Protein AF-A0A3C0UFJ3-F1 (afdb_monomer)

Sequence (240 aa):
MEKQTAQGQAQDNAMPDGALQGLNEALGQEFNSKVAAKQNEISVRLNQKVDQLRRDLAGQFDAYNKEMDETYQNQIFSLQLKLKTVQLSKEEMEALQKQLEQLQGERSAKLAAKEKELSGQLEAVMAPEKAAAEKELSAYANEVNTALQQQAAVKSAEIAARMQTAPLQSQAGQGRTETEQKAALKSQEITVLQDCIIKDIQDKTAKIAAERSLEAVLGVYKVNVSAVDITDAVIAEIKK

Foldseek 3Di:
DDDDDDDDPCPDDDPPVPVLVVLVVVLVVVLVVQLVVLLVVLVVVLVVVLVVLVVVLVVVLVVVLVVLCVVQVVVLVVLVCCLVPPDDDPVRNVVSVVVNVVSVVVSVVVSVVSVVVSVVVSCVVSVVSVVVSVVVSVVSSVVSVVVSVVVSVVVVVVVVVCVVPPDPPPDDDDDPDPVVVVVVVVVVVVVVVVVVVVVLLVVLVVVVCVVVVNPDDDPDDDDCPDDDDCVVVSVVSVVD

Secondary structure (DSSP, 8-state):
---------------SHHHHHHHHHHHHHHHHHHHHHHHHHHHHHHHHHHHHHHHHHHHHHHHHHHHHHHHHHHHHHHHHHHHHHS---HHHHHHHHHHHHHHHHHHHHHHHHHHHHHHHHHHHHHHHHHHHHHHHHHHHHHHHHHHHHHHHHHHHHHHHHHHHHS-------S---HHHHHHHHHHHHHHHHHHHHHHHHHHHHHHHHHHTT-S---S--S--SSPPP-HHHHHHHH--

Structure (mmCIF, N/CA/C/O backbone):
data_AF-A0A3C0UFJ3-F1
#
_entry.id   AF-A0A3C0UFJ3-F1
#
loop_
_atom_site.group_PDB
_atom_site.id
_atom_site.type_symbol
_atom_site.label_atom_id
_atom_site.label_alt_id
_atom_site.label_comp_id
_atom_site.label_asym_id
_atom_site.label_entity_id
_atom_site.label_seq_id
_atom_site.pdbx_PDB_ins_code
_atom_site.Cartn_x
_atom_site.Cartn_y
_atom_site.Cartn_z
_atom_site.occupancy
_atom_site.B_iso_or_equiv
_atom_site.auth_seq_id
_atom_site.auth_comp_id
_atom_site.auth_asym_id
_atom_site.auth_atom_id
_atom_site.pdbx_PDB_model_num
ATOM 1 N N . MET A 1 1 ? 63.821 34.558 -53.769 1.00 32.72 1 MET A N 1
ATOM 2 C CA . MET A 1 1 ? 63.865 34.683 -52.295 1.00 32.72 1 MET A CA 1
ATOM 3 C C . MET A 1 1 ? 62.730 35.632 -51.932 1.00 32.72 1 MET A C 1
ATOM 5 O O . MET A 1 1 ? 62.681 36.675 -52.553 1.00 32.72 1 MET A O 1
ATOM 9 N N . GLU A 1 2 ? 61.722 35.355 -51.109 1.00 29.73 2 GLU A N 1
ATOM 10 C CA . GLU A 1 2 ? 61.462 34.299 -50.131 1.00 29.73 2 GLU A CA 1
ATOM 11 C C . GLU A 1 2 ? 59.950 34.265 -49.797 1.00 29.73 2 GLU A C 1
ATOM 13 O O . GLU A 1 2 ? 59.312 35.302 -49.672 1.00 29.73 2 GLU A O 1
ATOM 18 N N . LYS A 1 3 ? 59.428 33.035 -49.687 1.00 32.50 3 LYS A N 1
ATOM 19 C CA . LYS A 1 3 ? 58.374 32.495 -48.802 1.00 32.50 3 LYS A CA 1
ATOM 20 C C . LYS A 1 3 ? 57.141 33.336 -48.407 1.00 32.50 3 LYS A C 1
ATOM 22 O O . LYS A 1 3 ? 57.163 34.127 -47.472 1.00 32.50 3 LYS A O 1
ATOM 27 N N . GLN A 1 4 ? 56.005 32.916 -48.972 1.00 40.41 4 GLN A N 1
ATOM 28 C CA . GLN A 1 4 ? 54.735 32.730 -48.257 1.00 40.41 4 GLN A CA 1
ATOM 29 C C . GLN A 1 4 ? 54.795 31.478 -47.360 1.00 40.41 4 GLN A C 1
ATOM 31 O O . GLN A 1 4 ? 55.143 30.408 -47.850 1.00 40.41 4 GLN A O 1
ATOM 36 N N . THR A 1 5 ? 54.365 31.608 -46.104 1.00 32.47 5 THR A N 1
ATOM 37 C CA . THR A 1 5 ? 53.750 30.567 -45.243 1.00 32.47 5 THR A CA 1
ATOM 38 C C . THR A 1 5 ? 53.046 31.339 -44.116 1.00 32.47 5 THR A C 1
ATOM 40 O O . THR A 1 5 ? 53.723 32.061 -43.395 1.00 32.47 5 THR A O 1
ATOM 43 N N . ALA A 1 6 ? 51.717 31.440 -44.012 1.00 39.91 6 ALA A N 1
ATOM 44 C CA . ALA A 1 6 ? 50.730 30.389 -43.747 1.00 39.91 6 ALA A CA 1
ATOM 45 C C . ALA A 1 6 ? 51.073 29.557 -42.496 1.00 39.91 6 ALA A C 1
ATOM 47 O O . ALA A 1 6 ? 51.690 28.502 -42.586 1.00 39.91 6 ALA A O 1
ATOM 48 N N . GLN A 1 7 ? 50.646 30.048 -41.334 1.00 33.09 7 GLN A N 1
ATOM 49 C CA . GLN A 1 7 ? 50.301 29.250 -40.155 1.00 33.09 7 GLN A CA 1
ATOM 50 C C . GLN A 1 7 ? 48.902 29.751 -39.772 1.00 33.09 7 GLN A C 1
ATOM 52 O O . GLN A 1 7 ? 48.742 30.894 -39.368 1.00 33.09 7 GLN A O 1
ATOM 57 N N . GLY A 1 8 ? 47.822 29.048 -40.094 1.00 29.95 8 GLY A N 1
ATOM 58 C CA . GLY A 1 8 ? 47.634 27.633 -39.809 1.00 29.95 8 GLY A CA 1
ATOM 59 C C . GLY A 1 8 ? 46.947 27.567 -38.457 1.00 29.95 8 GLY A C 1
ATOM 60 O O . GLY A 1 8 ? 47.590 27.306 -37.446 1.00 29.95 8 GLY A O 1
ATOM 61 N N . GLN A 1 9 ? 45.655 27.902 -38.459 1.00 31.00 9 GLN A N 1
ATOM 62 C CA . GLN A 1 9 ? 44.746 27.619 -37.362 1.00 31.00 9 GLN A CA 1
ATOM 63 C C . GLN A 1 9 ? 44.833 26.118 -37.087 1.00 31.00 9 GLN A C 1
ATOM 65 O O . GLN A 1 9 ? 44.301 25.308 -37.841 1.00 31.00 9 GLN A O 1
ATOM 70 N N . ALA A 1 10 ? 45.520 25.749 -36.011 1.00 34.22 10 ALA A N 1
ATOM 71 C CA . ALA A 1 10 ? 45.251 24.501 -35.325 1.00 34.22 10 ALA A CA 1
ATOM 72 C C . ALA A 1 10 ? 43.887 24.673 -34.643 1.00 34.22 10 ALA A C 1
ATOM 74 O O . ALA A 1 10 ? 43.800 24.989 -33.459 1.00 34.22 10 ALA A O 1
ATOM 75 N N . GLN A 1 11 ? 42.815 24.578 -35.431 1.00 36.22 11 GLN A N 1
ATOM 76 C CA . GLN A 1 11 ? 41.506 24.287 -34.880 1.00 36.22 11 GLN A CA 1
ATOM 77 C C . GLN A 1 11 ? 41.518 22.796 -34.602 1.00 36.22 11 GLN A C 1
ATOM 79 O O . GLN A 1 11 ? 41.474 21.963 -35.507 1.00 36.22 11 GLN A O 1
ATOM 84 N N . ASP A 1 12 ? 41.753 22.529 -33.327 1.00 33.00 12 ASP A N 1
ATOM 85 C CA . ASP A 1 12 ? 41.869 21.220 -32.734 1.00 33.00 12 ASP A CA 1
ATOM 86 C C . ASP A 1 12 ? 40.711 20.325 -33.180 1.00 33.00 12 ASP A C 1
ATOM 88 O O . ASP A 1 12 ? 39.535 20.699 -33.199 1.00 33.00 12 ASP A O 1
ATOM 92 N N . ASN A 1 13 ? 41.108 19.147 -33.620 1.00 40.06 13 ASN A N 1
ATOM 93 C CA . ASN A 1 13 ? 40.312 18.162 -34.311 1.00 40.06 13 ASN A CA 1
ATOM 94 C C . ASN A 1 13 ? 39.556 17.342 -33.257 1.00 40.06 13 ASN A C 1
ATOM 96 O O . ASN A 1 13 ? 39.931 16.211 -32.966 1.00 40.06 13 ASN A O 1
ATOM 100 N N . ALA A 1 14 ? 38.533 17.919 -32.629 1.00 38.16 14 ALA A N 1
ATOM 101 C CA . ALA A 1 14 ? 37.783 17.260 -31.563 1.00 38.16 14 ALA A CA 1
ATOM 102 C C . ALA A 1 14 ? 36.401 16.825 -32.055 1.00 38.16 14 ALA A C 1
ATOM 104 O O . ALA A 1 14 ? 35.432 17.547 -31.863 1.00 38.16 14 ALA A O 1
ATOM 105 N N . MET A 1 15 ? 36.303 15.652 -32.686 1.00 49.91 15 MET A N 1
ATOM 106 C CA . MET A 1 15 ? 35.064 14.856 -32.696 1.00 49.91 15 MET A CA 1
ATOM 107 C C . MET A 1 15 ? 35.367 13.368 -32.916 1.00 49.91 15 MET A C 1
ATOM 109 O O . MET A 1 15 ? 35.498 12.902 -34.049 1.00 49.91 15 MET A O 1
ATOM 113 N N . PRO A 1 16 ? 35.508 12.634 -31.800 1.00 50.38 16 PRO A N 1
ATOM 114 C CA . PRO A 1 16 ? 34.932 11.292 -31.645 1.00 50.38 16 PRO A CA 1
ATOM 115 C C . PRO A 1 16 ? 34.085 11.126 -30.359 1.00 50.38 16 PRO A C 1
ATOM 117 O O . PRO A 1 16 ? 33.412 10.109 -30.206 1.00 50.38 16 PRO A O 1
ATOM 120 N N . ASP A 1 17 ? 34.080 12.107 -29.448 1.00 52.38 17 ASP A N 1
ATOM 121 C CA . ASP A 1 17 ? 33.481 11.965 -28.107 1.00 52.38 17 ASP A CA 1
ATOM 122 C C . ASP A 1 17 ? 31.944 12.005 -28.088 1.00 52.38 17 ASP A C 1
ATOM 1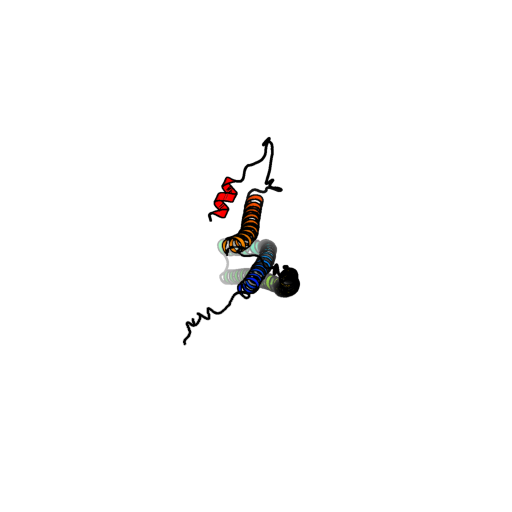24 O O . ASP A 1 17 ? 31.318 11.302 -27.296 1.00 52.38 17 ASP A O 1
ATOM 128 N N . GLY A 1 18 ? 31.302 12.752 -28.993 1.00 60.38 18 GLY A N 1
ATOM 129 C CA . GLY A 1 18 ? 29.852 12.991 -28.934 1.00 60.38 18 GLY A CA 1
ATOM 130 C C . GLY A 1 18 ? 28.976 11.738 -29.097 1.00 60.38 18 GLY A C 1
ATOM 131 O O . GLY A 1 18 ? 27.938 11.624 -28.448 1.00 60.38 18 GLY A O 1
ATOM 132 N N . ALA A 1 19 ? 29.393 10.764 -29.915 1.00 62.06 19 ALA A N 1
ATOM 133 C CA . ALA A 1 19 ? 28.620 9.538 -30.152 1.00 62.06 19 ALA A CA 1
ATOM 134 C C . ALA A 1 19 ? 28.686 8.554 -28.968 1.00 62.06 19 ALA A C 1
ATOM 136 O O . ALA A 1 19 ? 27.687 7.918 -28.628 1.00 62.06 19 ALA A O 1
ATOM 137 N N . LEU A 1 20 ? 29.847 8.448 -28.313 1.00 64.56 20 LEU A N 1
ATOM 138 C CA . LEU A 1 20 ? 30.018 7.648 -27.094 1.00 64.56 20 LEU A CA 1
ATOM 139 C C . LEU A 1 20 ? 29.332 8.310 -25.893 1.00 64.56 20 LEU A C 1
ATOM 141 O O . LEU A 1 20 ? 28.733 7.620 -25.068 1.00 64.56 20 LEU A O 1
ATOM 145 N N . GLN A 1 21 ? 29.365 9.641 -25.829 1.00 70.25 21 GLN A N 1
ATOM 146 C CA . GLN A 1 21 ? 28.707 10.420 -24.785 1.00 70.25 21 GLN A CA 1
ATOM 147 C C . GLN A 1 21 ? 27.176 10.314 -24.884 1.00 70.25 21 GLN A C 1
ATOM 149 O O . GLN A 1 21 ? 26.530 9.972 -23.894 1.00 70.25 21 GLN A O 1
ATOM 154 N N . GLY A 1 22 ? 26.604 10.450 -26.088 1.00 73.12 22 GLY A N 1
ATOM 155 C CA . GLY A 1 22 ? 25.168 10.247 -26.322 1.00 73.12 22 GLY A CA 1
ATOM 156 C C . GLY A 1 22 ? 24.698 8.807 -26.069 1.00 73.12 22 GLY A C 1
ATOM 157 O O . GLY A 1 22 ? 23.602 8.595 -25.549 1.00 73.12 22 GLY A O 1
ATOM 158 N N . LEU A 1 23 ? 25.536 7.801 -26.358 1.00 73.75 23 LEU A N 1
ATOM 159 C CA . LEU A 1 23 ? 25.247 6.407 -26.001 1.00 73.75 23 LEU A CA 1
ATOM 160 C C . LEU A 1 23 ? 25.178 6.220 -24.478 1.00 73.75 23 LEU A C 1
ATOM 162 O O . LEU A 1 23 ? 24.267 5.557 -23.985 1.00 73.75 23 LEU A O 1
ATOM 166 N N . ASN A 1 24 ? 26.117 6.803 -23.733 1.00 73.38 24 ASN A N 1
ATOM 167 C CA . ASN A 1 24 ? 26.151 6.691 -22.277 1.00 73.38 24 ASN A CA 1
ATOM 168 C C . ASN A 1 24 ? 24.958 7.402 -21.613 1.00 73.38 24 ASN A C 1
ATOM 170 O O . ASN A 1 24 ? 24.362 6.870 -20.677 1.00 73.38 24 ASN A O 1
ATOM 174 N N . GLU A 1 25 ? 24.561 8.567 -22.129 1.00 78.25 25 GLU A N 1
ATOM 175 C CA . GLU A 1 25 ? 23.365 9.288 -21.675 1.00 78.25 25 GLU A CA 1
ATOM 176 C C . GLU A 1 25 ? 22.080 8.494 -21.938 1.00 78.25 25 GLU A C 1
ATOM 178 O O . GLU A 1 25 ? 21.257 8.343 -21.034 1.00 78.25 25 GLU A O 1
ATOM 183 N N . ALA A 1 26 ? 21.930 7.920 -23.136 1.00 77.81 26 ALA A N 1
ATOM 184 C CA . ALA A 1 26 ? 20.772 7.100 -23.484 1.00 77.81 26 ALA A CA 1
ATOM 185 C C . ALA A 1 26 ? 20.664 5.842 -22.604 1.00 77.81 26 ALA A C 1
ATOM 187 O O . ALA A 1 26 ? 19.578 5.508 -22.132 1.00 77.81 26 ALA A O 1
ATOM 188 N N . LEU A 1 27 ? 21.787 5.170 -22.329 1.00 80.25 27 LEU A N 1
ATOM 189 C CA . LEU A 1 27 ? 21.822 4.014 -21.426 1.00 80.25 27 LEU A CA 1
ATOM 190 C C . LEU A 1 27 ? 21.506 4.410 -19.977 1.00 80.25 27 LEU A C 1
ATOM 192 O O . LEU A 1 27 ? 20.795 3.682 -19.288 1.00 80.25 27 LEU A O 1
ATOM 196 N N . GLY A 1 28 ? 21.982 5.571 -19.518 1.00 78.31 28 GLY A N 1
ATOM 197 C CA . GLY A 1 28 ? 21.642 6.106 -18.197 1.00 78.31 28 GLY A CA 1
ATOM 198 C C . GLY A 1 28 ? 20.152 6.436 -18.060 1.00 78.31 28 GLY A C 1
ATOM 199 O O . GLY A 1 28 ? 19.531 6.113 -17.046 1.00 78.31 28 GLY A O 1
ATOM 200 N N . GLN A 1 29 ? 19.548 7.024 -19.094 1.00 82.62 29 GLN A N 1
ATOM 201 C CA . GLN A 1 29 ? 18.102 7.258 -19.137 1.00 82.62 29 GLN A CA 1
ATOM 202 C C . GLN A 1 29 ? 17.313 5.945 -19.153 1.00 82.62 29 GLN A C 1
ATOM 204 O O . GLN A 1 29 ? 16.334 5.814 -18.417 1.00 82.62 29 GLN A O 1
ATOM 209 N N . GLU A 1 30 ? 17.753 4.957 -19.936 1.00 82.50 30 GLU A N 1
ATOM 210 C CA . GLU A 1 30 ? 17.123 3.636 -19.991 1.00 82.50 30 GLU A CA 1
ATOM 211 C C . GLU A 1 30 ? 17.194 2.916 -18.637 1.00 82.50 30 GLU A C 1
ATOM 213 O O . GLU A 1 30 ? 16.188 2.370 -18.178 1.00 82.50 30 GLU A O 1
ATOM 218 N N . PHE A 1 31 ? 18.348 2.965 -17.964 1.00 84.00 31 PHE A N 1
ATOM 219 C CA . PHE A 1 31 ? 18.521 2.435 -16.613 1.00 84.00 31 PHE A CA 1
ATOM 220 C C . PHE A 1 31 ? 17.521 3.065 -15.639 1.00 84.00 31 PHE A C 1
ATOM 222 O O . PHE A 1 31 ? 16.745 2.355 -14.996 1.00 84.00 31 PHE A O 1
ATOM 229 N N . ASN A 1 32 ? 17.502 4.399 -15.575 1.00 77.62 32 ASN A N 1
ATOM 230 C CA . ASN A 1 32 ? 16.630 5.138 -14.667 1.00 77.62 32 ASN A CA 1
ATOM 231 C C . ASN A 1 32 ? 15.152 4.849 -14.947 1.00 77.62 32 ASN A C 1
ATOM 233 O O . ASN A 1 32 ? 14.386 4.629 -14.012 1.00 77.62 32 ASN A O 1
ATOM 237 N N . SER A 1 33 ? 14.757 4.796 -16.221 1.00 84.50 33 SER A N 1
ATOM 238 C CA . SER A 1 33 ? 13.385 4.488 -16.631 1.00 84.50 33 SER A CA 1
ATOM 239 C C . SER A 1 33 ? 12.961 3.083 -16.195 1.00 84.50 33 SER A C 1
ATOM 241 O O . SER A 1 33 ? 11.920 2.923 -15.554 1.00 84.50 33 SER A O 1
ATOM 243 N N . LYS A 1 34 ? 13.790 2.064 -16.458 1.00 82.81 34 LYS A N 1
ATOM 244 C CA . LYS A 1 34 ? 13.501 0.670 -16.083 1.00 82.81 34 LYS A CA 1
ATOM 245 C C . LYS A 1 34 ? 13.414 0.487 -14.572 1.00 82.81 34 LYS A C 1
ATOM 247 O O . LYS A 1 34 ? 12.463 -0.122 -14.080 1.00 82.81 34 LYS A O 1
ATOM 252 N N . VAL A 1 35 ? 14.371 1.034 -13.823 1.00 81.56 35 VAL A N 1
ATOM 253 C CA . VAL A 1 35 ? 14.372 0.950 -12.355 1.00 81.56 35 VAL A CA 1
ATOM 254 C C . VAL A 1 35 ? 13.174 1.696 -11.765 1.00 81.56 35 VAL A C 1
ATOM 256 O O . VAL A 1 35 ? 12.512 1.158 -10.880 1.00 81.56 35 VAL A O 1
ATOM 259 N N . ALA A 1 36 ? 12.832 2.878 -12.286 1.00 81.31 36 ALA A N 1
ATOM 260 C CA . ALA A 1 36 ? 11.657 3.628 -11.845 1.00 81.31 36 ALA A CA 1
ATOM 261 C C . ALA A 1 36 ? 10.345 2.880 -12.134 1.00 81.31 36 ALA A C 1
ATOM 263 O O . ALA A 1 36 ? 9.469 2.819 -11.269 1.00 81.31 36 ALA A O 1
ATOM 264 N N . ALA A 1 37 ? 10.218 2.259 -13.311 1.00 83.81 37 ALA A N 1
ATOM 265 C CA . ALA A 1 37 ? 9.061 1.435 -13.653 1.00 83.81 37 ALA A CA 1
ATOM 266 C C . ALA A 1 37 ? 8.906 0.261 -12.675 1.00 83.81 37 ALA A C 1
ATOM 268 O O . ALA A 1 37 ? 7.819 0.050 -12.131 1.00 83.81 37 ALA A O 1
ATOM 269 N N . LYS A 1 38 ? 10.005 -0.445 -12.373 1.00 85.31 38 LYS A N 1
ATOM 270 C CA . LYS A 1 38 ? 9.988 -1.551 -11.408 1.00 85.31 38 LYS A CA 1
ATOM 271 C C . LYS A 1 38 ? 9.689 -1.080 -9.986 1.00 85.31 38 LYS A C 1
ATOM 273 O O . LYS A 1 38 ? 8.932 -1.731 -9.268 1.00 85.31 38 LYS A O 1
ATOM 278 N N . GLN A 1 39 ? 10.231 0.064 -9.576 1.00 78.06 39 GLN A N 1
ATOM 279 C CA . GLN A 1 39 ? 9.936 0.651 -8.272 1.00 78.06 39 GLN A CA 1
ATOM 280 C C . GLN A 1 39 ? 8.453 1.017 -8.140 1.00 78.06 39 GLN A C 1
ATOM 282 O O . GLN A 1 39 ? 7.857 0.773 -7.088 1.00 78.06 39 GLN A O 1
ATOM 287 N N . ASN A 1 40 ? 7.838 1.550 -9.199 1.00 81.50 40 ASN A N 1
ATOM 288 C CA . ASN A 1 40 ? 6.409 1.845 -9.216 1.00 81.50 40 ASN A CA 1
ATOM 289 C C . ASN A 1 40 ? 5.564 0.565 -9.118 1.00 81.50 40 ASN A C 1
ATOM 291 O O . ASN A 1 40 ? 4.665 0.492 -8.285 1.00 81.50 40 ASN A O 1
ATOM 295 N N . GLU A 1 41 ? 5.893 -0.472 -9.893 1.00 87.81 41 GLU A N 1
ATOM 296 C CA . GLU A 1 41 ? 5.229 -1.783 -9.823 1.00 87.81 41 GLU A CA 1
ATOM 297 C C . GLU A 1 41 ? 5.266 -2.363 -8.399 1.00 87.81 41 GLU A C 1
ATOM 299 O O . GLU A 1 41 ? 4.232 -2.740 -7.842 1.00 87.81 41 GLU A O 1
ATOM 304 N N . ILE A 1 42 ? 6.449 -2.370 -7.776 1.00 83.19 42 ILE A N 1
ATOM 305 C CA . ILE A 1 42 ? 6.642 -2.834 -6.398 1.00 83.19 42 ILE A CA 1
ATOM 306 C C . ILE A 1 42 ? 5.816 -1.991 -5.417 1.00 83.19 42 ILE A C 1
ATOM 308 O O . ILE A 1 42 ? 5.173 -2.545 -4.524 1.00 83.19 42 ILE A O 1
ATOM 312 N N . SER A 1 43 ? 5.797 -0.669 -5.592 1.00 79.81 43 SER A N 1
ATOM 313 C CA . SER A 1 43 ? 5.047 0.254 -4.730 1.00 79.81 43 SER A CA 1
ATOM 314 C C . SER A 1 43 ? 3.540 0.019 -4.825 1.00 79.81 43 SER A C 1
ATOM 316 O O . SER A 1 43 ? 2.866 -0.079 -3.801 1.00 79.81 43 SER A O 1
ATOM 318 N N . VAL A 1 44 ? 3.008 -0.140 -6.041 1.00 87.81 44 VAL A N 1
ATOM 319 C CA . VAL A 1 44 ? 1.596 -0.471 -6.279 1.00 87.81 44 VAL A CA 1
ATOM 320 C C . VAL A 1 44 ? 1.245 -1.806 -5.625 1.00 87.81 44 VAL A C 1
ATOM 322 O O . VAL A 1 44 ? 0.260 -1.881 -4.889 1.00 87.81 44 VAL A O 1
ATOM 325 N N . ARG A 1 45 ? 2.073 -2.839 -5.820 1.00 91.19 45 ARG A N 1
ATOM 326 C CA . ARG A 1 45 ? 1.871 -4.168 -5.225 1.00 91.19 45 ARG A CA 1
ATOM 327 C C . ARG A 1 45 ? 1.871 -4.121 -3.694 1.00 91.19 45 ARG A C 1
ATOM 329 O O . ARG A 1 45 ? 1.005 -4.723 -3.062 1.00 91.19 45 ARG A O 1
ATOM 336 N N . LEU A 1 46 ? 2.817 -3.398 -3.088 1.00 85.94 46 LEU A N 1
ATOM 337 C CA . LEU A 1 46 ? 2.883 -3.228 -1.633 1.00 85.94 46 LEU A CA 1
ATOM 338 C C . LEU A 1 46 ? 1.667 -2.469 -1.096 1.00 85.94 46 LEU A C 1
ATOM 340 O O . LEU A 1 46 ? 1.076 -2.906 -0.112 1.00 85.94 46 LEU A O 1
ATOM 344 N N . ASN A 1 47 ? 1.257 -1.383 -1.752 1.00 83.50 47 ASN A N 1
ATOM 345 C CA . ASN A 1 47 ? 0.091 -0.602 -1.337 1.00 83.50 47 ASN A CA 1
ATOM 346 C C . ASN A 1 47 ? -1.197 -1.428 -1.405 1.00 83.50 47 ASN A C 1
ATOM 348 O O . ASN A 1 47 ? -1.955 -1.455 -0.440 1.00 83.50 47 ASN A O 1
ATOM 352 N N . GLN A 1 48 ? -1.404 -2.186 -2.485 1.00 90.75 48 GLN A N 1
ATOM 353 C CA . GLN A 1 48 ? -2.545 -3.099 -2.602 1.00 90.75 48 GLN A CA 1
ATOM 354 C C . GLN A 1 48 ? -2.576 -4.127 -1.465 1.00 90.75 48 GLN A C 1
ATOM 356 O O . GLN A 1 48 ? -3.642 -4.408 -0.914 1.00 90.75 48 GLN A O 1
ATOM 361 N N . LYS A 1 49 ? -1.411 -4.664 -1.083 1.00 89.31 49 LYS A N 1
ATOM 362 C CA . LYS A 1 49 ? -1.292 -5.622 0.021 1.00 89.31 49 LYS A CA 1
ATOM 363 C C . LYS A 1 49 ? -1.571 -4.979 1.380 1.00 89.31 49 LYS A C 1
ATOM 365 O O . LYS A 1 49 ? -2.291 -5.572 2.179 1.00 89.31 49 LYS A O 1
ATOM 370 N N . VAL A 1 50 ? -1.069 -3.764 1.622 1.00 87.50 50 VAL A N 1
ATOM 371 C CA . VAL A 1 50 ? -1.382 -2.976 2.828 1.00 87.50 50 VAL A CA 1
ATOM 372 C C . VAL A 1 50 ? -2.878 -2.709 2.921 1.00 87.50 50 VAL A C 1
ATOM 374 O O . VAL A 1 50 ? -3.469 -2.928 3.974 1.00 87.50 50 VAL A O 1
ATOM 377 N N . ASP A 1 51 ? -3.498 -2.262 1.833 1.00 91.06 51 ASP A N 1
ATOM 378 C CA . ASP A 1 51 ? -4.922 -1.942 1.808 1.00 91.06 51 ASP A CA 1
ATOM 379 C C . ASP A 1 51 ? -5.783 -3.182 2.036 1.00 91.06 51 ASP A C 1
ATOM 381 O O . ASP A 1 51 ? -6.764 -3.127 2.778 1.00 91.06 51 ASP A O 1
ATOM 385 N N . GLN A 1 52 ? -5.405 -4.313 1.435 1.00 93.62 52 GLN A N 1
ATOM 386 C CA . GLN A 1 52 ? -6.090 -5.579 1.659 1.00 93.62 52 GLN A CA 1
ATOM 387 C C . GLN A 1 52 ? -5.976 -6.018 3.117 1.00 93.62 52 GLN A C 1
ATOM 389 O O . GLN A 1 52 ? -6.990 -6.271 3.760 1.00 93.62 52 GLN A O 1
ATOM 394 N N . LEU A 1 53 ? -4.762 -6.015 3.664 1.00 92.44 53 LEU A N 1
ATOM 395 C CA . LEU A 1 53 ? -4.524 -6.418 5.042 1.00 92.44 53 LEU A CA 1
ATOM 396 C C . LEU A 1 53 ? -5.237 -5.490 6.034 1.00 92.44 53 LEU A C 1
ATOM 398 O O . LEU A 1 53 ? -5.820 -5.960 7.003 1.00 92.44 53 LEU A O 1
ATOM 402 N N . ARG A 1 54 ? -5.275 -4.179 5.775 1.00 90.88 54 ARG A N 1
ATOM 403 C CA . ARG A 1 54 ? -6.050 -3.226 6.585 1.00 90.88 54 ARG A CA 1
ATOM 404 C C . ARG A 1 54 ? -7.544 -3.526 6.562 1.00 90.88 54 ARG A C 1
ATOM 406 O O . ARG A 1 54 ? -8.165 -3.474 7.618 1.00 90.88 54 ARG A O 1
ATOM 413 N N . ARG A 1 55 ? -8.117 -3.843 5.396 1.00 95.31 55 ARG A N 1
ATOM 414 C CA . ARG A 1 55 ? -9.531 -4.242 5.292 1.00 95.31 55 ARG A CA 1
ATOM 415 C C . ARG A 1 55 ? -9.808 -5.525 6.068 1.00 95.31 55 ARG A C 1
ATOM 417 O O . ARG A 1 55 ? -10.787 -5.578 6.806 1.00 95.31 55 ARG A O 1
ATOM 424 N N . ASP A 1 56 ? -8.932 -6.517 5.947 1.00 94.62 56 ASP A N 1
ATOM 425 C CA . ASP A 1 56 ? -9.089 -7.798 6.635 1.00 94.62 56 ASP A CA 1
ATOM 426 C C . ASP A 1 56 ? -8.984 -7.631 8.159 1.00 94.62 56 ASP A C 1
ATOM 428 O O . ASP A 1 56 ? -9.815 -8.153 8.902 1.00 94.62 56 ASP A O 1
ATOM 432 N N . LEU A 1 57 ? -8.012 -6.849 8.638 1.00 92.62 57 LEU A N 1
ATOM 433 C CA . LEU A 1 57 ? -7.848 -6.546 10.063 1.00 92.62 57 LEU A CA 1
ATOM 434 C C . LEU A 1 57 ? -9.006 -5.699 10.610 1.00 92.62 57 LEU A C 1
ATOM 436 O O . LEU A 1 57 ? -9.468 -5.958 11.718 1.00 92.62 57 LEU A O 1
ATOM 440 N N . ALA A 1 58 ? -9.516 -4.735 9.838 1.00 93.75 58 ALA A N 1
ATOM 441 C CA . ALA A 1 58 ? -10.711 -3.978 10.212 1.00 93.75 58 ALA A CA 1
ATOM 442 C C . ALA A 1 58 ? -11.932 -4.901 10.343 1.00 93.75 58 ALA A C 1
ATOM 444 O O . ALA A 1 58 ? -12.637 -4.842 11.345 1.00 93.75 58 ALA A O 1
ATOM 445 N N . GLY A 1 59 ? -12.125 -5.827 9.397 1.00 96.62 59 GLY A N 1
ATOM 446 C CA . GLY A 1 59 ? -13.189 -6.830 9.473 1.00 96.62 59 GLY A CA 1
ATOM 447 C C . GLY A 1 59 ? -13.069 -7.741 10.700 1.00 96.62 59 GLY A C 1
ATOM 448 O O . GLY A 1 59 ? -14.072 -8.035 11.349 1.00 96.62 59 GLY A O 1
ATOM 449 N N . GLN A 1 60 ? -11.848 -8.147 11.064 1.00 95.12 60 GLN A N 1
ATOM 450 C CA . GLN A 1 60 ? -11.598 -8.910 12.293 1.00 95.12 60 GLN A CA 1
ATOM 451 C C . GLN A 1 60 ? -11.907 -8.101 13.555 1.00 95.12 60 GLN A C 1
ATOM 453 O O . GLN A 1 60 ? -12.490 -8.637 14.498 1.00 95.12 60 GLN A O 1
ATOM 458 N N . PHE A 1 61 ? -11.525 -6.822 13.585 1.00 95.31 61 PHE A N 1
ATOM 459 C CA . PHE A 1 61 ? -11.830 -5.941 14.707 1.00 95.31 61 PHE A CA 1
ATOM 460 C C . PHE A 1 61 ? -13.337 -5.720 14.853 1.00 95.31 61 PHE A C 1
ATOM 462 O O . PHE A 1 61 ? -13.861 -5.832 15.957 1.00 95.31 61 PHE A O 1
ATOM 469 N N . ASP A 1 62 ? -14.047 -5.482 13.750 1.00 96.75 62 ASP A N 1
ATOM 470 C CA . ASP A 1 62 ? -15.500 -5.301 13.745 1.00 96.75 62 ASP A CA 1
ATOM 471 C C . ASP A 1 62 ? -16.234 -6.560 14.215 1.00 96.75 62 ASP A C 1
ATOM 473 O O . ASP A 1 62 ? -17.189 -6.467 14.989 1.00 96.75 62 ASP A O 1
ATOM 477 N N . ALA A 1 63 ? -15.791 -7.741 13.774 1.00 96.94 63 ALA A N 1
ATOM 478 C CA . ALA A 1 63 ? -16.331 -9.014 14.242 1.00 96.94 63 ALA A CA 1
ATOM 479 C C . ALA A 1 63 ? -16.115 -9.181 15.754 1.00 96.94 63 ALA A C 1
ATOM 481 O O . ALA A 1 63 ? -17.067 -9.445 16.486 1.00 96.94 63 ALA A O 1
ATOM 482 N N . TYR A 1 64 ? -14.897 -8.923 16.233 1.00 96.50 64 TYR A N 1
ATOM 483 C CA . TYR A 1 64 ? -14.583 -8.985 17.658 1.00 96.50 64 TYR A CA 1
ATOM 484 C C . TYR A 1 64 ? -15.390 -7.971 18.479 1.00 96.50 64 TYR A C 1
ATOM 486 O O . TYR A 1 64 ? -15.899 -8.294 19.549 1.00 96.50 64 TYR A O 1
ATOM 494 N N . ASN A 1 65 ? -15.559 -6.746 17.978 1.00 94.06 65 ASN A N 1
ATOM 495 C CA . ASN A 1 65 ? -16.354 -5.723 18.647 1.00 94.06 65 ASN A CA 1
ATOM 496 C C . ASN A 1 65 ? -17.828 -6.141 18.768 1.00 94.06 65 ASN A C 1
ATOM 498 O O . ASN A 1 65 ? -18.418 -5.959 19.829 1.00 94.06 65 ASN A O 1
ATOM 502 N N . LYS A 1 66 ? -18.400 -6.781 17.740 1.00 95.56 66 LYS A N 1
ATOM 503 C CA . LYS A 1 66 ? -19.757 -7.348 17.813 1.00 95.56 66 LYS A CA 1
ATOM 504 C C . LYS A 1 66 ? -19.871 -8.455 18.862 1.00 95.56 66 LYS A C 1
ATOM 506 O O . LYS A 1 66 ? -20.812 -8.436 19.647 1.00 95.56 66 LYS A O 1
ATOM 511 N N . GLU A 1 67 ? -18.903 -9.368 18.935 1.00 94.56 67 GLU A N 1
ATOM 512 C CA . GLU A 1 67 ? -18.868 -10.403 19.984 1.00 94.56 67 GLU A CA 1
ATOM 513 C C . GLU A 1 67 ? -18.779 -9.785 21.393 1.00 94.56 67 GLU A C 1
ATOM 515 O O . GLU A 1 67 ? -19.425 -10.247 22.343 1.00 94.56 67 GLU A O 1
ATOM 520 N N . MET A 1 68 ? -18.004 -8.705 21.543 1.00 93.06 68 MET A N 1
ATOM 521 C CA . MET A 1 68 ? -17.933 -7.954 22.797 1.00 93.06 68 MET A CA 1
ATOM 522 C C . MET A 1 68 ? -19.273 -7.279 23.114 1.00 93.06 68 MET A C 1
ATOM 524 O O . MET A 1 68 ? -19.709 -7.295 24.265 1.00 93.06 68 MET A O 1
ATOM 528 N N . ASP A 1 69 ? -19.962 -6.720 22.126 1.00 90.75 69 ASP A N 1
ATOM 529 C CA . ASP A 1 69 ? -21.284 -6.127 22.326 1.00 90.75 69 ASP A CA 1
ATOM 530 C C . ASP A 1 69 ? -22.313 -7.171 22.769 1.00 90.75 69 ASP A C 1
ATOM 532 O O . ASP A 1 69 ? -22.997 -6.964 23.773 1.00 90.75 69 ASP A O 1
ATOM 536 N N . GLU A 1 70 ? -22.357 -8.341 22.135 1.00 91.44 70 GLU A N 1
ATOM 537 C CA . GLU A 1 70 ? -23.241 -9.440 22.548 1.00 91.44 70 GLU A CA 1
ATOM 538 C C . GLU A 1 70 ? -22.991 -9.881 24.001 1.00 91.44 70 GLU A C 1
ATOM 540 O O . GLU A 1 70 ? -23.937 -10.144 24.753 1.00 91.44 70 GLU A O 1
ATOM 545 N N . THR A 1 71 ? -21.723 -9.897 24.419 1.00 91.69 71 THR A N 1
ATOM 546 C CA . THR A 1 71 ? -21.308 -10.323 25.762 1.00 91.69 71 THR A CA 1
ATOM 547 C C . THR A 1 71 ? -21.606 -9.268 26.834 1.00 91.69 71 THR A C 1
ATOM 549 O O . THR A 1 71 ? -22.132 -9.590 27.904 1.00 91.69 71 THR A O 1
ATOM 552 N N . TYR A 1 72 ? -21.270 -8.002 26.573 1.00 94.06 72 TYR A N 1
ATOM 553 C CA . TYR A 1 72 ? -21.249 -6.947 27.591 1.00 94.06 72 TYR A CA 1
ATOM 554 C C . TYR A 1 72 ? -22.452 -6.006 27.529 1.00 94.06 72 TYR A C 1
ATOM 556 O O . TYR A 1 72 ? -22.889 -5.513 28.571 1.00 94.06 72 TYR A O 1
ATOM 564 N N . GLN A 1 73 ? -23.010 -5.735 26.347 1.00 92.38 73 GLN A N 1
ATOM 565 C CA . GLN A 1 73 ? -23.995 -4.664 26.176 1.00 92.38 73 GLN A CA 1
ATOM 566 C C . GLN A 1 73 ? -25.289 -4.946 26.936 1.00 92.38 73 GLN A C 1
ATOM 568 O O . GLN A 1 73 ? -25.805 -4.056 27.610 1.00 92.38 73 GLN A O 1
ATOM 573 N N . ASN A 1 74 ? -25.766 -6.192 26.912 1.00 91.81 74 ASN A N 1
ATOM 574 C CA . ASN A 1 74 ? -26.954 -6.595 27.666 1.00 91.81 74 ASN A CA 1
ATOM 575 C C . ASN A 1 74 ? -26.746 -6.456 29.180 1.00 91.81 74 ASN A C 1
ATOM 577 O O . ASN A 1 74 ? -27.623 -5.958 29.888 1.00 91.81 74 ASN A O 1
ATOM 581 N N . GLN A 1 75 ? -25.571 -6.845 29.684 1.00 94.12 75 GLN A N 1
ATOM 582 C CA . GLN A 1 75 ? -25.246 -6.747 31.107 1.00 94.12 75 GLN A CA 1
ATOM 583 C C . GLN A 1 75 ? -25.147 -5.284 31.544 1.00 94.12 75 GLN A C 1
ATOM 585 O O . GLN A 1 75 ? -25.818 -4.883 32.496 1.00 94.12 75 GLN A O 1
ATOM 590 N N . ILE A 1 76 ? -24.397 -4.469 30.798 1.00 94.81 76 ILE A N 1
ATOM 591 C CA . ILE A 1 76 ? -24.249 -3.031 31.046 1.00 94.81 76 ILE A CA 1
ATOM 592 C C . ILE A 1 76 ? -25.615 -2.341 31.003 1.00 94.81 76 ILE A C 1
ATOM 594 O O . ILE A 1 76 ? -25.957 -1.614 31.935 1.00 94.81 76 ILE A O 1
ATOM 598 N N . PHE A 1 77 ? -26.427 -2.602 29.975 1.00 95.25 77 PHE A N 1
ATOM 599 C CA . PHE A 1 77 ? -27.765 -2.026 29.854 1.00 95.25 77 PHE A CA 1
ATOM 600 C C . PHE A 1 77 ? -28.668 -2.436 31.022 1.00 95.25 77 PHE A C 1
ATOM 602 O O . PHE A 1 77 ? -29.342 -1.590 31.607 1.00 95.25 77 PHE A O 1
ATOM 609 N N . SER A 1 78 ? -28.641 -3.712 31.421 1.00 94.62 78 SER A N 1
ATOM 610 C CA . SER A 1 78 ? -29.437 -4.199 32.553 1.00 94.62 78 SER A CA 1
ATOM 611 C C . SER A 1 78 ? -29.060 -3.517 33.874 1.00 94.62 78 SER A C 1
ATOM 613 O O . SER A 1 78 ? -29.943 -3.159 34.655 1.00 94.62 78 SER A O 1
ATOM 615 N N . LEU A 1 79 ? -27.764 -3.280 34.113 1.00 95.00 79 LEU A N 1
ATOM 616 C CA . LEU A 1 79 ? -27.269 -2.579 35.299 1.00 95.00 79 LEU A CA 1
ATOM 617 C C . LEU A 1 79 ? -27.648 -1.096 35.266 1.00 95.00 79 LEU A C 1
ATOM 619 O O . LEU A 1 79 ? -28.128 -0.567 36.267 1.00 95.00 79 LEU A O 1
ATOM 623 N N . GLN A 1 80 ? -27.515 -0.442 34.109 1.00 94.50 80 GLN A N 1
ATOM 624 C CA . GLN A 1 80 ? -27.948 0.946 33.914 1.00 94.50 80 GLN A CA 1
ATOM 625 C C . GLN A 1 80 ? -29.449 1.118 34.142 1.00 94.50 80 GLN A C 1
ATOM 627 O O . GLN A 1 80 ? -29.866 2.111 34.737 1.00 94.50 80 GLN A O 1
ATOM 632 N N . LEU A 1 81 ? -30.258 0.165 33.676 1.00 95.94 81 LEU A N 1
ATOM 633 C CA . LEU A 1 81 ? -31.698 0.184 33.885 1.00 95.94 81 LEU A CA 1
ATOM 634 C C . LEU A 1 81 ? -32.021 0.050 35.376 1.00 95.94 81 LEU A C 1
ATOM 636 O O . LEU A 1 81 ? -32.716 0.907 35.913 1.00 95.94 81 LEU A O 1
ATOM 640 N N . LYS A 1 82 ? -31.441 -0.945 36.064 1.00 93.88 82 LYS A N 1
ATOM 641 C CA . LYS A 1 82 ? -31.625 -1.142 37.514 1.00 93.88 82 LYS A CA 1
ATOM 642 C C . LYS A 1 82 ? -31.267 0.106 38.320 1.00 93.88 82 LYS A C 1
ATOM 644 O O . LYS A 1 82 ? -32.062 0.520 39.157 1.00 93.88 82 LYS A O 1
ATOM 649 N N . LEU A 1 83 ? -30.127 0.730 38.020 1.00 94.06 83 LEU A N 1
ATOM 650 C CA . LEU A 1 83 ? -29.681 1.971 38.664 1.00 94.06 83 LEU A CA 1
ATOM 651 C C . LEU A 1 83 ? -30.653 3.147 38.464 1.00 94.06 83 LEU A C 1
ATOM 653 O O . LEU A 1 83 ? -30.689 4.045 39.298 1.00 94.06 83 LEU A O 1
ATOM 657 N N . LYS A 1 84 ? -31.425 3.166 37.368 1.00 92.81 84 LYS A N 1
ATOM 658 C CA . LYS A 1 84 ? -32.371 4.250 37.050 1.00 92.81 84 LYS A CA 1
ATOM 659 C C . LYS A 1 84 ? -33.799 3.993 37.526 1.00 92.81 84 LYS A C 1
ATOM 661 O O . LYS A 1 84 ? -34.522 4.957 37.759 1.00 92.81 84 LYS A O 1
ATOM 666 N N . THR A 1 85 ? -34.236 2.736 37.598 1.00 91.81 85 THR A N 1
ATOM 667 C CA . THR A 1 85 ? -35.663 2.402 37.768 1.00 91.81 85 THR A CA 1
ATOM 668 C C . THR A 1 85 ? -36.009 1.771 39.108 1.00 91.81 85 THR A C 1
ATOM 670 O O . THR A 1 85 ? -37.186 1.721 39.456 1.00 91.81 85 THR A O 1
ATOM 673 N N . VAL A 1 86 ? -35.028 1.249 39.846 1.00 91.25 86 VAL A N 1
ATOM 674 C CA . VAL A 1 86 ? -35.259 0.559 41.121 1.00 91.25 86 VAL A CA 1
ATOM 675 C C . VAL A 1 86 ? -34.884 1.483 42.278 1.00 91.25 86 VAL A C 1
ATOM 677 O O . VAL A 1 86 ? -33.863 2.164 42.231 1.00 91.25 86 VAL A O 1
ATOM 680 N N . GLN A 1 87 ? -35.705 1.505 43.330 1.00 91.12 87 GLN A N 1
ATOM 681 C CA . GLN A 1 87 ? -35.320 2.121 44.600 1.00 91.12 87 GLN A CA 1
ATOM 682 C C . GLN A 1 87 ? -34.304 1.211 45.293 1.00 91.12 87 GLN A C 1
ATOM 684 O O . GLN A 1 87 ? -34.668 0.162 45.816 1.00 91.12 87 GLN A O 1
ATOM 689 N N . LEU A 1 88 ? -33.037 1.606 45.236 1.00 92.00 88 LEU A N 1
ATOM 690 C CA . LEU A 1 88 ? -31.901 0.878 45.797 1.00 92.00 88 LEU A CA 1
ATOM 691 C C . LEU A 1 88 ? -31.406 1.573 47.066 1.00 92.00 88 LEU A C 1
ATOM 693 O O . LEU A 1 88 ? -31.502 2.801 47.180 1.00 92.00 88 LEU A O 1
ATOM 697 N N . SER A 1 89 ? -30.833 0.807 47.994 1.00 93.88 89 SER A N 1
ATOM 698 C CA . SER A 1 89 ? -30.059 1.382 49.094 1.00 93.88 89 SER A CA 1
ATOM 699 C C . SER A 1 89 ? -28.800 2.081 48.562 1.00 93.88 89 SER A C 1
ATOM 701 O O . SER A 1 89 ? -28.376 1.878 47.418 1.00 93.88 89 SER A O 1
ATOM 703 N N . LYS A 1 90 ? -28.173 2.915 49.397 1.00 92.75 90 LYS A N 1
ATOM 704 C CA . LYS A 1 90 ? -26.925 3.589 49.023 1.00 92.75 90 LYS A CA 1
ATOM 705 C C . LYS A 1 90 ? -25.812 2.573 48.745 1.00 92.75 90 LYS A C 1
ATOM 707 O O . LYS A 1 90 ? -25.098 2.696 47.755 1.00 92.75 90 LYS A O 1
ATOM 712 N N . GLU A 1 91 ? -25.719 1.547 49.581 1.00 93.62 91 GLU A N 1
ATOM 713 C CA . GLU A 1 91 ? -24.743 0.465 49.462 1.00 93.62 91 GLU A CA 1
ATOM 714 C C . GLU A 1 91 ? -24.964 -0.357 48.180 1.00 93.62 91 GLU A C 1
ATOM 716 O O . GLU A 1 91 ? -24.007 -0.687 47.479 1.00 93.62 91 GLU A O 1
ATOM 721 N N . GLU A 1 92 ? -26.220 -0.652 47.830 1.00 93.25 92 GLU A N 1
ATOM 722 C CA . GLU A 1 92 ? -26.568 -1.366 46.594 1.00 93.25 92 GLU A CA 1
ATOM 723 C C . GLU A 1 92 ? -26.258 -0.534 45.343 1.00 93.25 92 GLU A C 1
ATOM 725 O O . GLU A 1 92 ? -25.757 -1.063 44.348 1.00 93.25 92 GLU A O 1
ATOM 730 N N . MET A 1 93 ? -26.520 0.775 45.391 1.00 93.25 93 MET A N 1
ATOM 731 C CA . MET A 1 93 ? -26.202 1.695 44.301 1.00 93.25 93 MET A CA 1
ATOM 732 C C . MET A 1 93 ? -24.693 1.761 44.043 1.00 93.25 93 MET A C 1
ATOM 734 O O . MET A 1 93 ? -24.269 1.630 42.893 1.00 93.25 93 MET A O 1
ATOM 738 N N . GLU A 1 94 ? -23.887 1.909 45.096 1.00 95.00 94 GLU A N 1
ATOM 739 C CA . GLU A 1 94 ? -22.421 1.921 45.002 1.00 95.00 94 GLU A CA 1
ATOM 740 C C . GLU A 1 94 ? -21.882 0.586 44.458 1.00 95.00 94 GLU A C 1
ATOM 742 O O . GLU A 1 94 ? -21.013 0.570 43.581 1.00 95.00 94 GLU A O 1
ATOM 747 N N . ALA A 1 95 ? -22.435 -0.546 44.908 1.00 95.62 95 ALA A N 1
ATOM 748 C CA . ALA A 1 95 ? -22.045 -1.866 44.415 1.00 95.62 95 ALA A CA 1
ATOM 749 C C . ALA A 1 95 ? -22.348 -2.051 42.915 1.00 95.62 95 ALA A C 1
ATOM 751 O O . ALA A 1 95 ? -21.489 -2.530 42.166 1.00 95.62 95 ALA A O 1
ATOM 752 N N . LEU A 1 96 ? -23.539 -1.646 42.456 1.00 95.38 96 LEU A N 1
ATOM 753 C CA . LEU A 1 96 ? -23.925 -1.737 41.043 1.00 95.38 96 LEU A CA 1
ATOM 754 C C . LEU A 1 96 ? -23.140 -0.761 40.157 1.00 95.38 96 LEU A C 1
ATOM 756 O O . LEU A 1 96 ? -22.775 -1.127 39.040 1.00 95.38 96 LEU A O 1
ATOM 760 N N . GLN A 1 97 ? -22.842 0.451 40.641 1.00 94.94 97 GLN A N 1
ATOM 761 C CA . GLN A 1 97 ? -21.967 1.395 39.934 1.00 94.94 97 GLN A CA 1
ATOM 762 C C . GLN A 1 97 ? -20.573 0.807 39.730 1.00 94.94 97 GLN A C 1
ATOM 764 O O . GLN A 1 97 ? -20.070 0.801 38.608 1.00 94.94 97 GLN A O 1
ATOM 769 N N . LYS A 1 98 ? -19.989 0.216 40.776 1.00 97.06 98 LYS A N 1
ATOM 770 C CA . LYS A 1 98 ? -18.676 -0.429 40.685 1.00 97.06 98 LYS A CA 1
ATOM 771 C C . LYS A 1 98 ? -18.665 -1.598 39.695 1.00 97.06 98 LYS A C 1
ATOM 773 O O . LYS A 1 98 ? -17.715 -1.745 38.930 1.00 97.06 98 LYS A O 1
ATOM 778 N N . GLN A 1 99 ? -19.718 -2.420 39.677 1.00 96.00 99 GLN A N 1
ATOM 779 C CA . GLN A 1 99 ? -19.863 -3.490 38.680 1.00 96.00 99 GLN A CA 1
ATOM 780 C C . GLN A 1 99 ? -19.962 -2.945 37.253 1.00 96.00 99 GLN A C 1
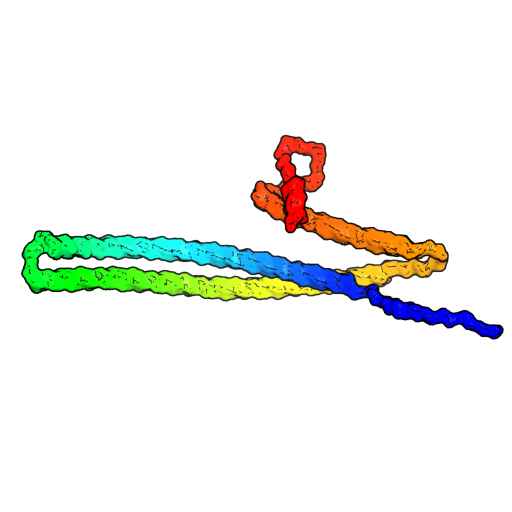ATOM 782 O O . GLN A 1 99 ? -19.355 -3.500 36.337 1.00 96.00 99 GLN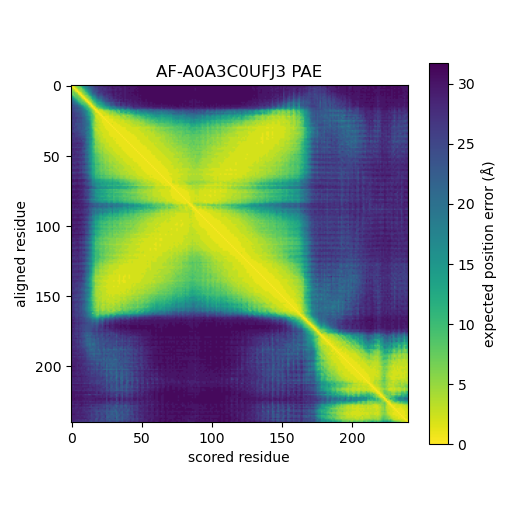 A O 1
ATOM 787 N N . LEU A 1 100 ? -20.711 -1.860 37.058 1.00 96.56 100 LEU A N 1
ATOM 788 C CA . LEU A 1 100 ? -20.847 -1.214 35.760 1.00 96.56 100 LEU A CA 1
ATOM 789 C C . LEU A 1 100 ? -19.507 -0.656 35.267 1.00 96.56 100 LEU A C 1
ATOM 791 O O . LEU A 1 100 ? -19.136 -0.911 34.122 1.00 96.56 100 LEU A O 1
ATOM 795 N N . GLU A 1 101 ? -18.764 0.041 36.127 1.00 96.88 101 GLU A N 1
ATOM 796 C CA . GLU A 1 101 ? -17.422 0.543 35.814 1.00 96.88 101 GLU A CA 1
ATOM 797 C C . GLU A 1 101 ? -16.459 -0.598 35.482 1.00 96.88 101 GLU A C 1
ATOM 799 O O . GLU A 1 101 ? -15.712 -0.514 34.507 1.00 96.88 101 GLU A O 1
ATOM 804 N N . GLN A 1 102 ? -16.511 -1.698 36.239 1.00 96.94 102 GLN A N 1
ATOM 805 C CA . GLN A 1 102 ? -15.686 -2.874 35.983 1.00 96.94 102 GLN A CA 1
ATOM 806 C C . GLN A 1 102 ? -15.979 -3.487 34.608 1.00 96.94 102 GLN A C 1
ATOM 808 O O . GLN A 1 102 ? -15.045 -3.736 33.848 1.00 96.94 102 GLN A O 1
ATOM 813 N N . LEU A 1 103 ? -17.253 -3.698 34.260 1.00 96.38 103 LEU A N 1
ATOM 814 C CA . LEU A 1 103 ? -17.638 -4.266 32.962 1.00 96.38 103 LEU A CA 1
ATOM 815 C C . LEU A 1 103 ? -17.271 -3.341 31.797 1.00 96.38 103 LEU A C 1
ATOM 817 O O . LEU A 1 103 ? -16.781 -3.804 30.767 1.00 96.38 103 LEU A O 1
ATOM 821 N N . GLN A 1 104 ? -17.471 -2.031 31.956 1.00 95.06 104 GLN A N 1
ATOM 822 C CA . GLN A 1 104 ? -17.061 -1.045 30.954 1.00 95.06 104 GLN A CA 1
ATOM 823 C C . GLN A 1 104 ? -15.539 -1.011 30.782 1.00 95.06 104 GLN A C 1
ATOM 825 O O . GLN A 1 104 ? -15.047 -0.975 29.649 1.00 95.06 104 GLN A O 1
ATOM 830 N N . GLY A 1 105 ? -14.796 -1.063 31.888 1.00 95.94 105 GLY A N 1
ATOM 831 C CA . GLY A 1 105 ? -13.338 -1.123 31.894 1.00 95.94 105 GLY A CA 1
ATOM 832 C C . GLY A 1 105 ? -12.812 -2.391 31.226 1.00 95.94 105 GLY A C 1
ATOM 833 O O . GLY A 1 105 ? -11.933 -2.309 30.372 1.00 95.94 105 GLY A O 1
ATOM 834 N N . GLU A 1 106 ? -13.391 -3.551 31.539 1.00 96.12 106 GLU A N 1
ATOM 835 C CA . GLU A 1 106 ? -13.010 -4.830 30.936 1.00 96.12 106 GLU A CA 1
ATOM 836 C C . GLU A 1 106 ? -13.273 -4.849 29.425 1.00 96.12 106 GLU A C 1
ATOM 838 O O . GLU A 1 106 ? -12.370 -5.195 28.659 1.00 96.12 106 GLU A O 1
ATOM 843 N N . ARG A 1 107 ? -14.463 -4.415 28.980 1.00 95.75 107 ARG A N 1
ATOM 844 C CA . ARG A 1 107 ? -14.788 -4.290 27.548 1.00 95.75 107 ARG A CA 1
ATOM 845 C C . ARG A 1 107 ? -13.772 -3.394 26.840 1.00 95.75 107 ARG A C 1
ATOM 847 O O . ARG A 1 107 ? -13.227 -3.773 25.808 1.00 95.75 107 ARG A O 1
ATOM 854 N N . SER A 1 108 ? -13.487 -2.225 27.410 1.00 94.69 108 SER A N 1
ATOM 855 C CA . SER A 1 108 ? -12.555 -1.253 26.822 1.00 94.69 108 SER A CA 1
ATOM 856 C C . SER A 1 108 ? -11.126 -1.799 26.754 1.00 94.69 108 SER A C 1
ATOM 858 O O . SER A 1 108 ? -10.461 -1.661 25.729 1.00 94.69 108 SER A O 1
ATOM 860 N N . ALA A 1 109 ? -10.667 -2.475 27.810 1.00 96.62 109 ALA A N 1
ATOM 861 C CA . ALA A 1 109 ? -9.346 -3.094 27.857 1.00 96.62 109 ALA A CA 1
ATOM 862 C C . ALA A 1 109 ? -9.197 -4.216 26.818 1.00 96.62 109 ALA A C 1
ATOM 864 O O . ALA A 1 109 ? -8.163 -4.301 26.156 1.00 96.62 109 ALA A O 1
ATOM 865 N N . LYS A 1 110 ? -10.230 -5.048 26.636 1.00 96.31 110 LYS A N 1
ATOM 866 C CA . LYS A 1 110 ? -10.240 -6.117 25.627 1.00 96.31 110 LYS A CA 1
ATOM 867 C C . LYS A 1 110 ? -10.195 -5.571 24.203 1.00 96.31 110 LYS A C 1
ATOM 869 O O . LYS A 1 110 ? -9.391 -6.044 23.403 1.00 96.31 110 LYS A O 1
ATOM 874 N N . LEU A 1 111 ? -10.990 -4.543 23.902 1.00 95.38 111 LEU A N 1
ATOM 875 C CA . LEU A 1 111 ? -10.962 -3.885 22.592 1.00 95.38 111 LEU A CA 1
ATOM 876 C C . LEU A 1 111 ? -9.593 -3.255 22.307 1.00 95.38 111 LEU A C 1
ATOM 878 O O . LEU A 1 111 ? -9.019 -3.506 21.250 1.00 95.38 111 LEU A O 1
ATOM 882 N N . ALA A 1 112 ? -9.022 -2.528 23.270 1.00 95.75 112 ALA A N 1
ATOM 883 C CA . ALA A 1 112 ? -7.695 -1.929 23.123 1.00 95.75 112 ALA A CA 1
ATOM 884 C C . ALA A 1 112 ? -6.589 -2.986 22.944 1.00 95.75 112 ALA A C 1
ATOM 886 O O . ALA A 1 112 ? -5.669 -2.810 22.142 1.00 95.75 112 ALA A O 1
ATOM 887 N N . ALA A 1 113 ? -6.676 -4.109 23.665 1.00 97.12 113 ALA A N 1
ATOM 888 C CA . ALA A 1 113 ? -5.750 -5.224 23.497 1.00 97.12 113 ALA A CA 1
ATOM 889 C C . ALA A 1 113 ? -5.850 -5.827 22.089 1.00 97.12 113 ALA A C 1
ATOM 891 O O . ALA A 1 113 ? -4.815 -6.070 21.465 1.00 97.12 113 ALA A O 1
ATOM 892 N N . LYS A 1 114 ? -7.072 -6.006 21.568 1.00 96.12 114 LYS A N 1
ATOM 893 C CA . LYS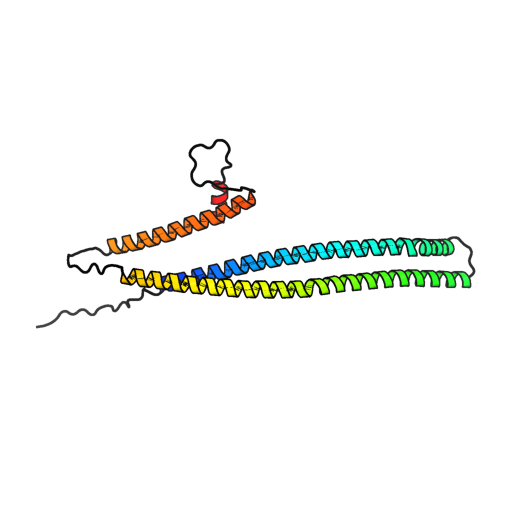 A 1 114 ? -7.284 -6.531 20.217 1.00 96.12 114 LYS A CA 1
ATOM 894 C C . LYS A 1 114 ? -6.778 -5.575 19.142 1.00 96.12 114 LYS A C 1
ATOM 896 O O . LYS A 1 114 ? -6.110 -6.012 18.213 1.00 96.12 114 LYS A O 1
ATOM 901 N N . GLU A 1 115 ? -7.028 -4.278 19.281 1.00 93.50 115 GLU A N 1
ATOM 902 C CA . GLU A 1 115 ? -6.509 -3.265 18.355 1.00 93.50 115 GLU A CA 1
ATOM 903 C C . GLU A 1 115 ? -4.973 -3.285 18.304 1.00 93.50 115 GLU A C 1
ATOM 905 O O . GLU A 1 115 ? -4.373 -3.314 17.226 1.00 93.50 115 GLU A O 1
ATOM 910 N N . LYS A 1 116 ? -4.321 -3.364 19.472 1.00 95.06 116 LYS A N 1
ATOM 911 C CA . LYS A 1 116 ? -2.861 -3.479 19.567 1.00 95.06 116 LYS A CA 1
ATOM 912 C C . LYS A 1 116 ? -2.337 -4.770 18.933 1.00 95.06 116 LYS A C 1
ATOM 914 O O . LYS A 1 116 ? -1.313 -4.735 18.253 1.00 95.06 116 LYS A O 1
ATOM 919 N N . GLU A 1 117 ? -3.018 -5.894 19.151 1.00 95.81 117 GLU A N 1
ATOM 920 C CA . GLU A 1 117 ? -2.683 -7.184 18.538 1.00 95.81 117 GLU A CA 1
ATOM 921 C C . GLU A 1 117 ? -2.736 -7.093 17.007 1.00 95.81 117 GLU A C 1
ATOM 923 O O . GLU A 1 117 ? -1.759 -7.433 16.342 1.00 95.81 117 GLU A O 1
ATOM 928 N N . LEU A 1 118 ? -3.835 -6.577 16.451 1.00 92.94 118 LEU A N 1
ATOM 929 C CA . LEU A 1 118 ? -4.035 -6.459 15.003 1.00 92.94 118 LEU A CA 1
ATOM 930 C C . LEU A 1 118 ? -3.045 -5.475 14.361 1.00 92.94 118 LEU A C 1
ATOM 932 O O . LEU A 1 118 ? -2.510 -5.748 13.287 1.00 92.94 118 LEU A O 1
ATOM 936 N N . SER A 1 119 ? -2.725 -4.369 15.038 1.00 88.94 119 SER A N 1
ATOM 937 C CA . SER A 1 119 ? -1.663 -3.449 14.605 1.00 88.94 119 SER A CA 1
ATOM 938 C C . SER A 1 119 ? -0.286 -4.130 14.586 1.00 88.94 119 SER A C 1
ATOM 940 O O . SER A 1 119 ? 0.474 -3.991 13.627 1.00 88.94 119 SER A O 1
ATOM 942 N N . GLY A 1 120 ? 0.012 -4.954 15.597 1.00 92.31 120 GLY A N 1
ATOM 943 C CA . GLY A 1 120 ? 1.223 -5.777 15.622 1.00 92.31 120 GLY A CA 1
ATOM 944 C C . GLY A 1 120 ? 1.277 -6.799 14.481 1.00 92.31 120 GLY A C 1
ATOM 945 O O . GLY A 1 120 ? 2.337 -6.995 13.887 1.00 92.31 120 GLY A O 1
ATOM 946 N N . GLN A 1 121 ? 0.142 -7.410 14.129 1.00 93.06 121 GLN A N 1
ATOM 947 C CA . GLN A 1 121 ? 0.046 -8.327 12.989 1.00 93.06 121 GLN A CA 1
ATOM 948 C C . GLN A 1 121 ? 0.316 -7.621 11.656 1.00 93.06 121 GLN A C 1
ATOM 950 O O . GLN A 1 121 ? 1.028 -8.173 10.817 1.00 93.06 121 GLN A O 1
ATOM 955 N N . LEU A 1 122 ? -0.195 -6.397 11.469 1.00 89.19 122 LEU A N 1
ATOM 956 C CA . LEU A 1 122 ? 0.079 -5.596 10.273 1.00 89.19 122 LEU A CA 1
ATOM 957 C C . LEU A 1 122 ? 1.587 -5.407 10.068 1.00 89.19 122 LEU A C 1
ATOM 959 O O . LEU A 1 122 ? 2.096 -5.676 8.980 1.00 89.19 122 LEU A O 1
ATOM 963 N N . GLU A 1 123 ? 2.302 -4.980 11.110 1.00 88.38 123 GLU A N 1
ATOM 964 C CA . GLU A 1 123 ? 3.749 -4.759 11.023 1.00 88.38 123 GLU A CA 1
ATOM 965 C C . GLU A 1 123 ? 4.509 -6.075 10.812 1.00 88.38 123 GLU A C 1
ATOM 967 O O . GLU A 1 123 ? 5.388 -6.148 9.954 1.00 88.38 123 GLU A O 1
ATOM 972 N N . ALA A 1 124 ? 4.130 -7.139 11.526 1.00 94.00 124 ALA A N 1
ATOM 973 C CA . ALA A 1 124 ? 4.768 -8.449 11.407 1.00 94.00 124 ALA A CA 1
ATOM 974 C C . ALA A 1 124 ? 4.648 -9.045 9.995 1.00 94.00 124 ALA A C 1
ATOM 976 O O . ALA A 1 124 ? 5.594 -9.664 9.509 1.00 94.00 124 ALA A O 1
ATOM 977 N N . VAL A 1 125 ? 3.511 -8.844 9.323 1.00 92.38 125 VAL A N 1
ATOM 978 C CA . VAL A 1 125 ? 3.301 -9.302 7.942 1.00 92.38 125 VAL A CA 1
ATOM 979 C C . VAL A 1 125 ? 3.985 -8.375 6.936 1.00 92.38 125 VAL A C 1
ATOM 981 O O . VAL A 1 125 ? 4.537 -8.851 5.948 1.00 92.38 125 VAL A O 1
ATOM 984 N N . MET A 1 126 ? 3.994 -7.060 7.168 1.00 89.38 126 MET A N 1
ATOM 985 C CA . MET A 1 126 ? 4.571 -6.097 6.222 1.00 89.38 126 MET A CA 1
ATOM 986 C C . MET A 1 126 ? 6.099 -6.014 6.264 1.00 89.38 126 MET A C 1
ATOM 988 O O . MET A 1 126 ? 6.709 -5.710 5.239 1.00 89.38 126 MET A O 1
ATOM 992 N N . ALA A 1 127 ? 6.734 -6.278 7.406 1.00 90.81 127 ALA A N 1
ATOM 993 C CA . ALA A 1 127 ? 8.190 -6.248 7.541 1.00 90.81 127 ALA A CA 1
ATOM 994 C C . ALA A 1 127 ? 8.930 -7.157 6.530 1.00 90.81 127 ALA A C 1
ATOM 996 O O . ALA A 1 127 ? 9.786 -6.646 5.800 1.00 90.81 127 ALA A O 1
ATOM 997 N N . PRO A 1 128 ? 8.610 -8.465 6.401 1.00 93.12 128 PRO A N 1
ATOM 998 C CA . PRO A 1 128 ? 9.270 -9.324 5.417 1.00 93.12 128 PRO A CA 1
ATOM 999 C C . PRO A 1 128 ? 8.955 -8.921 3.971 1.00 93.12 128 PRO A C 1
ATOM 1001 O O . PRO A 1 128 ? 9.807 -9.066 3.100 1.00 93.12 128 PRO A O 1
ATOM 1004 N N . GLU A 1 129 ? 7.767 -8.374 3.706 1.00 86.81 129 GLU A N 1
ATOM 1005 C CA . GLU A 1 129 ? 7.363 -7.925 2.367 1.00 86.81 129 GLU A CA 1
ATOM 1006 C C . GLU A 1 129 ? 8.158 -6.703 1.904 1.00 86.81 129 GLU A C 1
ATOM 1008 O O . GLU A 1 129 ? 8.591 -6.650 0.753 1.00 86.81 129 GLU A O 1
ATOM 1013 N N . LYS A 1 130 ? 8.408 -5.744 2.806 1.00 81.50 130 LYS A N 1
ATOM 1014 C CA . LYS A 1 130 ? 9.286 -4.596 2.534 1.00 81.50 130 LYS A CA 1
ATOM 1015 C C . LYS A 1 130 ? 10.718 -5.055 2.260 1.00 81.50 130 LYS A C 1
ATOM 1017 O O . LYS A 1 130 ? 11.303 -4.651 1.260 1.00 81.50 130 LYS A O 1
ATOM 1022 N N . ALA A 1 131 ? 11.248 -5.963 3.081 1.00 87.94 131 ALA A N 1
ATOM 1023 C CA . ALA A 1 131 ? 12.589 -6.511 2.880 1.00 87.94 131 ALA A CA 1
ATOM 1024 C C . ALA A 1 131 ? 12.711 -7.285 1.550 1.00 87.94 131 ALA A C 1
ATOM 1026 O O . ALA A 1 131 ? 13.707 -7.160 0.834 1.00 87.94 131 ALA A O 1
ATOM 1027 N N . ALA A 1 132 ? 11.689 -8.065 1.184 1.00 90.50 132 ALA A N 1
ATOM 1028 C CA . ALA A 1 132 ? 11.640 -8.769 -0.094 1.00 90.50 132 ALA A CA 1
ATOM 1029 C C . ALA A 1 132 ? 11.578 -7.796 -1.282 1.00 90.50 132 ALA A C 1
ATOM 1031 O O . ALA A 1 132 ? 12.287 -7.993 -2.266 1.00 90.50 132 ALA A O 1
ATOM 1032 N N . ALA A 1 133 ? 10.786 -6.728 -1.170 1.00 82.81 133 ALA A N 1
ATOM 1033 C CA . ALA A 1 133 ? 10.677 -5.678 -2.177 1.00 82.81 13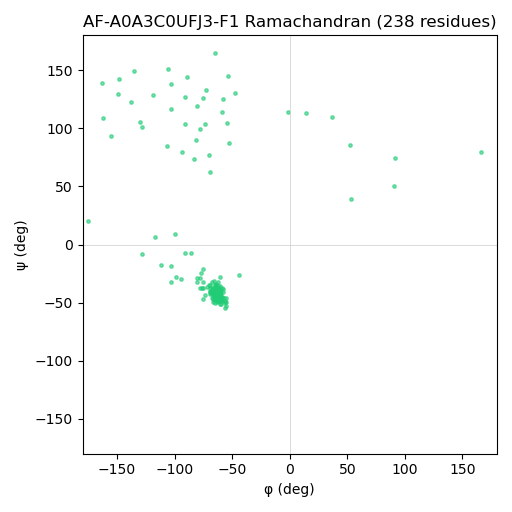3 ALA A CA 1
ATOM 1034 C C . ALA A 1 133 ? 12.000 -4.923 -2.400 1.00 82.81 133 ALA A C 1
ATOM 1036 O O . ALA A 1 133 ? 12.392 -4.702 -3.545 1.00 82.81 133 ALA A O 1
ATOM 1037 N N . GLU A 1 134 ? 12.718 -4.572 -1.332 1.00 81.69 134 GLU A N 1
ATOM 1038 C CA . GLU A 1 134 ? 14.043 -3.941 -1.426 1.00 81.69 134 GLU A CA 1
ATOM 1039 C C . GLU A 1 134 ? 15.056 -4.861 -2.115 1.00 81.69 134 GLU A C 1
ATOM 1041 O O . GLU A 1 134 ? 15.796 -4.434 -3.007 1.00 81.69 134 GLU A O 1
ATOM 1046 N N . LYS A 1 135 ? 15.051 -6.150 -1.753 1.00 88.00 135 LYS A N 1
ATOM 1047 C CA . LYS A 1 135 ? 15.908 -7.156 -2.385 1.00 88.00 135 LYS A CA 1
ATOM 1048 C C . LYS A 1 135 ? 15.574 -7.341 -3.866 1.00 88.00 135 LYS A C 1
ATOM 1050 O O . LYS A 1 135 ? 16.491 -7.435 -4.679 1.00 88.00 135 LYS A O 1
ATOM 1055 N N . GLU A 1 136 ? 14.291 -7.385 -4.217 1.00 90.06 136 GLU A N 1
ATOM 1056 C CA . GLU A 1 136 ? 13.824 -7.485 -5.604 1.00 90.06 136 GLU A CA 1
ATOM 1057 C C . GLU A 1 136 ? 14.273 -6.274 -6.428 1.00 90.06 136 GLU A C 1
ATOM 1059 O O . GLU A 1 136 ? 14.830 -6.448 -7.511 1.00 90.06 136 GLU A O 1
ATOM 1064 N N . LEU A 1 137 ? 14.105 -5.057 -5.902 1.00 84.88 137 LEU A N 1
ATOM 1065 C CA . LEU A 1 137 ? 14.517 -3.834 -6.588 1.00 84.88 137 LEU A CA 1
ATOM 1066 C C . LEU A 1 137 ? 16.036 -3.784 -6.798 1.00 84.88 137 LEU A C 1
ATOM 1068 O O . LEU A 1 137 ? 16.495 -3.447 -7.887 1.00 84.88 137 LEU A O 1
ATOM 1072 N N . SER A 1 138 ? 16.818 -4.153 -5.779 1.00 83.19 138 SER A N 1
ATOM 1073 C CA . SER A 1 138 ? 18.280 -4.203 -5.880 1.00 83.19 138 SER A CA 1
ATOM 1074 C C . SER A 1 138 ? 18.751 -5.253 -6.890 1.00 83.19 138 SER A C 1
ATOM 1076 O O . SER A 1 138 ? 19.617 -4.966 -7.717 1.00 83.19 138 SER A O 1
ATOM 1078 N N . ALA A 1 139 ? 18.162 -6.45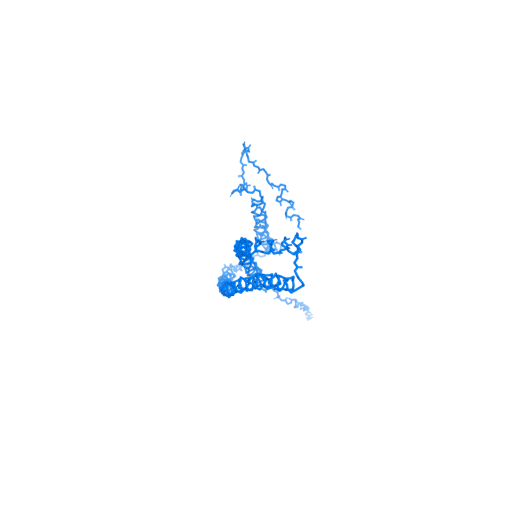3 -6.868 1.00 90.69 139 ALA A N 1
ATOM 1079 C CA . ALA A 1 139 ? 18.476 -7.505 -7.830 1.00 90.69 139 ALA A CA 1
ATOM 1080 C C . ALA A 1 139 ? 18.161 -7.060 -9.266 1.00 90.69 139 ALA A C 1
ATOM 1082 O O . ALA A 1 139 ? 19.009 -7.200 -10.146 1.00 90.69 139 ALA A O 1
ATOM 1083 N N . TYR A 1 140 ? 16.994 -6.449 -9.475 1.00 85.56 140 TYR A N 1
ATOM 1084 C CA . TYR A 1 140 ? 16.587 -5.927 -10.776 1.00 85.56 140 TYR A CA 1
ATOM 1085 C C . TYR A 1 140 ? 17.508 -4.803 -11.265 1.00 85.56 140 TYR A C 1
ATOM 1087 O O . TYR A 1 140 ? 17.932 -4.810 -12.417 1.00 85.56 140 TYR A O 1
ATOM 1095 N N . ALA A 1 141 ? 17.880 -3.859 -10.396 1.00 83.00 141 ALA A N 1
ATOM 1096 C CA . ALA A 1 141 ? 18.819 -2.797 -10.752 1.00 83.00 141 ALA A CA 1
ATOM 1097 C C . ALA A 1 141 ? 20.182 -3.366 -11.185 1.00 83.00 141 ALA A C 1
ATOM 1099 O O . ALA A 1 141 ? 20.743 -2.924 -12.186 1.00 83.00 141 ALA A O 1
ATOM 1100 N N . ASN A 1 142 ? 20.692 -4.384 -10.486 1.00 86.88 142 ASN A N 1
ATOM 1101 C CA . ASN A 1 142 ? 21.934 -5.055 -10.873 1.00 86.88 142 ASN A CA 1
ATOM 1102 C C . ASN A 1 142 ? 21.806 -5.758 -12.229 1.00 86.88 142 ASN A C 1
ATOM 1104 O O . ASN A 1 142 ? 22.684 -5.604 -13.076 1.00 86.88 142 ASN A O 1
ATOM 1108 N N . GLU A 1 143 ? 20.707 -6.480 -12.455 1.00 90.31 143 GLU A N 1
ATOM 1109 C CA . GLU A 1 143 ? 20.429 -7.163 -13.721 1.00 90.31 143 GLU A CA 1
ATOM 1110 C C . GLU A 1 143 ? 20.366 -6.177 -14.894 1.00 90.31 143 GLU A C 1
ATOM 1112 O O . GLU A 1 143 ? 21.049 -6.365 -15.903 1.00 90.31 143 GLU A O 1
ATOM 1117 N N . VAL A 1 144 ? 19.613 -5.083 -14.741 1.00 84.94 144 VAL A N 1
ATOM 1118 C CA . VAL A 1 144 ? 19.503 -4.033 -15.761 1.00 84.94 144 VAL A CA 1
ATOM 1119 C C . VAL A 1 144 ? 20.858 -3.380 -16.010 1.00 84.94 144 VAL A C 1
ATOM 1121 O O . VAL A 1 144 ? 21.238 -3.203 -17.164 1.00 84.94 144 VAL A O 1
ATOM 1124 N N . ASN A 1 145 ? 21.624 -3.067 -14.963 1.00 81.62 145 ASN A N 1
ATOM 1125 C CA . ASN A 1 145 ? 22.958 -2.494 -15.121 1.00 81.62 145 ASN A CA 1
ATOM 1126 C C . ASN A 1 145 ? 23.893 -3.439 -15.896 1.00 81.62 145 ASN A C 1
ATOM 1128 O O . ASN A 1 145 ? 24.551 -3.011 -16.843 1.00 81.62 145 ASN A O 1
ATOM 1132 N N . THR A 1 146 ? 23.922 -4.731 -15.559 1.00 90.00 146 THR A N 1
ATOM 1133 C CA . THR A 1 146 ? 24.728 -5.722 -16.289 1.00 90.00 146 THR A CA 1
ATOM 1134 C C . THR A 1 146 ? 24.284 -5.855 -17.747 1.00 90.00 146 THR A C 1
ATOM 1136 O O . THR A 1 146 ? 25.132 -5.865 -18.641 1.00 90.00 146 THR A O 1
ATOM 1139 N N . ALA A 1 147 ? 22.977 -5.905 -18.010 1.00 88.06 147 ALA A N 1
ATOM 1140 C CA . ALA A 1 147 ? 22.442 -5.984 -19.367 1.00 88.06 147 ALA A CA 1
ATOM 1141 C C . ALA A 1 147 ? 22.812 -4.746 -20.204 1.00 88.06 147 ALA A C 1
ATOM 1143 O O . ALA A 1 147 ? 23.256 -4.878 -21.346 1.00 88.06 147 ALA A O 1
ATOM 1144 N N . LEU A 1 148 ? 22.699 -3.546 -19.626 1.00 84.56 148 LEU A N 1
ATOM 1145 C CA . LEU A 1 148 ? 23.059 -2.297 -20.300 1.00 84.56 148 LEU A CA 1
ATOM 1146 C C . LEU A 1 148 ? 24.567 -2.186 -20.541 1.00 84.56 148 LEU A C 1
ATOM 1148 O O . LEU A 1 148 ? 24.967 -1.728 -21.606 1.00 84.56 148 LEU A O 1
ATOM 1152 N N . GLN A 1 149 ? 25.413 -2.653 -19.618 1.00 84.62 149 GLN A N 1
ATOM 1153 C CA . GLN A 1 149 ? 26.867 -2.699 -19.821 1.00 84.62 149 GLN A CA 1
ATOM 1154 C C . GLN A 1 149 ? 27.260 -3.636 -20.969 1.00 84.62 149 GLN A C 1
ATOM 1156 O O . GLN A 1 149 ? 28.099 -3.283 -21.799 1.00 84.62 149 GLN A O 1
ATOM 1161 N N . GLN A 1 150 ? 26.630 -4.810 -21.062 1.00 88.06 150 GLN A N 1
ATOM 1162 C CA . GLN A 1 150 ? 26.840 -5.723 -22.189 1.00 88.06 150 GLN A CA 1
ATOM 1163 C C . GLN A 1 150 ? 26.387 -5.085 -23.505 1.00 88.06 150 GLN A C 1
ATOM 1165 O O . GLN A 1 150 ? 27.112 -5.124 -24.499 1.00 88.06 150 GLN A O 1
ATOM 1170 N N . GLN A 1 151 ? 25.225 -4.430 -23.504 1.00 84.69 151 GLN A N 1
ATOM 1171 C CA . GLN A 1 151 ? 24.723 -3.715 -24.673 1.00 84.69 151 GLN A CA 1
ATOM 1172 C C . GLN A 1 151 ? 25.642 -2.552 -25.078 1.00 84.69 151 GLN A C 1
ATOM 1174 O O . GLN A 1 151 ? 25.864 -2.338 -26.270 1.00 84.69 151 GLN A O 1
ATOM 1179 N N . ALA A 1 152 ? 26.207 -1.830 -24.108 1.00 80.44 152 ALA A N 1
ATOM 1180 C CA . ALA A 1 152 ? 27.181 -0.770 -24.338 1.00 80.44 152 ALA A CA 1
ATOM 1181 C C . ALA A 1 152 ? 28.446 -1.310 -25.012 1.00 80.44 152 ALA A C 1
ATOM 1183 O O . ALA A 1 152 ? 28.910 -0.719 -25.983 1.00 80.44 152 ALA A O 1
ATOM 1184 N N . ALA A 1 153 ? 28.969 -2.445 -24.537 1.00 84.25 153 ALA A N 1
ATOM 1185 C CA . ALA A 1 153 ? 30.154 -3.091 -25.098 1.00 84.25 153 ALA A CA 1
ATOM 1186 C C . ALA A 1 153 ? 29.928 -3.584 -26.537 1.00 84.25 153 ALA A C 1
ATOM 1188 O O . ALA A 1 153 ? 30.791 -3.409 -27.395 1.00 84.25 153 ALA A O 1
ATOM 1189 N N . VAL A 1 154 ? 28.756 -4.159 -26.826 1.00 87.12 154 VAL A N 1
ATOM 1190 C CA . VAL A 1 154 ? 28.398 -4.584 -28.190 1.00 87.12 154 VAL A CA 1
ATOM 1191 C C . VAL A 1 154 ? 28.265 -3.375 -29.116 1.00 87.12 154 VAL A C 1
ATOM 1193 O O . VAL A 1 154 ? 28.852 -3.365 -30.197 1.00 87.12 154 VAL A O 1
ATOM 1196 N N . LYS A 1 155 ? 27.547 -2.329 -28.687 1.00 78.94 155 LYS A N 1
ATOM 1197 C CA . LYS A 1 155 ? 27.357 -1.110 -29.488 1.00 78.94 155 LYS A CA 1
ATOM 1198 C C . LYS A 1 155 ? 28.667 -0.359 -29.719 1.00 78.94 155 LYS A C 1
ATOM 1200 O O . LYS A 1 155 ? 28.897 0.115 -30.826 1.00 78.94 155 LYS A O 1
ATOM 1205 N N . SER A 1 156 ? 29.541 -0.262 -28.718 1.00 77.94 156 SER A N 1
ATOM 1206 C CA . SER A 1 156 ? 30.845 0.391 -28.877 1.00 77.94 156 SER A CA 1
ATOM 1207 C C . SER A 1 156 ? 31.761 -0.389 -29.822 1.00 77.94 156 SER A C 1
ATOM 1209 O O . SER A 1 156 ? 32.404 0.220 -30.677 1.00 77.94 156 SER A O 1
ATOM 1211 N N . ALA A 1 157 ? 31.761 -1.725 -29.748 1.00 82.88 157 ALA A N 1
ATOM 1212 C CA . ALA A 1 157 ? 32.481 -2.577 -30.691 1.00 82.88 157 ALA A CA 1
ATOM 1213 C C . ALA A 1 157 ? 31.931 -2.452 -32.122 1.00 82.88 157 ALA A C 1
ATOM 1215 O O . ALA A 1 157 ? 32.710 -2.392 -33.070 1.00 82.88 157 ALA A O 1
ATOM 1216 N N . GLU A 1 158 ? 30.609 -2.355 -32.292 1.00 80.88 158 GLU A N 1
ATOM 1217 C CA . GLU A 1 158 ? 29.982 -2.144 -33.600 1.00 80.88 158 GLU A CA 1
ATOM 1218 C C . GLU A 1 158 ? 30.330 -0.770 -34.191 1.00 80.88 158 GLU A C 1
ATOM 1220 O O . GLU A 1 158 ? 30.679 -0.678 -35.369 1.00 80.88 158 GLU A O 1
ATOM 1225 N N . ILE A 1 159 ? 30.297 0.292 -33.376 1.00 77.56 159 ILE A N 1
ATOM 1226 C CA . ILE A 1 159 ? 30.729 1.637 -33.782 1.00 77.56 159 ILE A CA 1
ATOM 1227 C C . ILE A 1 159 ? 32.200 1.599 -34.220 1.00 77.56 159 ILE A C 1
ATOM 1229 O O . ILE A 1 159 ? 32.524 2.062 -35.314 1.00 77.56 159 ILE A O 1
ATOM 1233 N N . ALA A 1 160 ? 33.078 0.978 -33.427 1.00 77.19 160 ALA A N 1
ATOM 1234 C CA . ALA A 1 160 ? 34.495 0.841 -33.759 1.00 77.19 160 ALA A CA 1
ATOM 1235 C C . ALA A 1 160 ? 34.725 0.021 -35.043 1.00 77.19 160 ALA A C 1
ATOM 1237 O O . ALA A 1 160 ? 35.543 0.404 -35.880 1.00 77.19 160 ALA A O 1
ATOM 1238 N N . ALA A 1 161 ? 33.984 -1.074 -35.241 1.00 79.88 161 ALA A N 1
ATOM 1239 C CA . ALA A 1 161 ? 34.070 -1.901 -36.443 1.00 79.88 161 ALA A CA 1
ATOM 1240 C C . ALA A 1 161 ? 33.606 -1.139 -37.693 1.00 79.88 161 ALA A C 1
ATOM 1242 O O . ALA A 1 161 ? 34.300 -1.157 -38.708 1.00 79.88 161 ALA A O 1
ATOM 1243 N N . ARG A 1 162 ? 32.492 -0.395 -37.609 1.00 73.69 162 ARG A N 1
ATOM 1244 C CA . ARG A 1 162 ? 32.007 0.462 -38.705 1.00 73.69 162 ARG A CA 1
ATOM 1245 C C . ARG A 1 162 ? 33.016 1.547 -39.078 1.00 73.69 162 ARG A C 1
ATOM 1247 O O . ARG A 1 162 ? 33.154 1.849 -40.261 1.00 73.69 162 ARG A O 1
ATOM 1254 N N . MET A 1 163 ? 33.746 2.097 -38.106 1.00 67.69 163 MET A N 1
ATOM 1255 C CA . MET A 1 163 ? 34.827 3.054 -38.370 1.00 67.69 163 MET A CA 1
ATOM 1256 C C . MET A 1 163 ? 36.025 2.415 -39.089 1.00 67.69 163 MET A C 1
ATOM 1258 O O . MET A 1 163 ? 36.662 3.084 -39.896 1.00 67.69 163 MET A O 1
ATOM 1262 N N . GLN A 1 164 ? 36.320 1.134 -38.840 1.00 66.19 164 GLN A N 1
ATOM 1263 C CA . GLN A 1 164 ? 37.408 0.406 -39.510 1.00 66.19 164 GLN A CA 1
ATOM 1264 C C . GLN A 1 164 ? 37.026 -0.101 -40.910 1.00 66.19 164 GLN A C 1
ATOM 1266 O O . GLN A 1 164 ? 37.881 -0.179 -41.788 1.00 66.19 164 GLN A O 1
ATOM 1271 N N . THR A 1 165 ? 35.754 -0.448 -41.132 1.00 58.03 165 THR A N 1
ATOM 1272 C CA . THR A 1 165 ? 35.246 -0.925 -42.430 1.00 58.03 165 THR A CA 1
ATOM 1273 C C . THR A 1 165 ? 34.719 0.188 -43.327 1.00 58.03 165 THR A C 1
ATOM 1275 O O . THR A 1 165 ? 34.385 -0.080 -44.481 1.00 58.03 165 THR A O 1
ATOM 1278 N N . ALA A 1 166 ? 34.620 1.425 -42.830 1.00 49.28 166 ALA A N 1
ATOM 1279 C CA . ALA A 1 166 ? 34.426 2.581 -43.688 1.00 49.28 166 ALA A CA 1
ATOM 1280 C C . ALA A 1 166 ? 35.614 2.618 -44.661 1.00 49.28 166 ALA A C 1
ATOM 1282 O O . ALA A 1 166 ? 36.751 2.780 -44.210 1.00 49.28 166 ALA A O 1
ATOM 1283 N N . PRO A 1 167 ? 35.412 2.416 -45.977 1.00 43.97 167 PRO A N 1
ATOM 1284 C CA . PRO A 1 167 ? 36.523 2.488 -46.897 1.00 43.97 167 PRO A CA 1
ATOM 1285 C C . PRO A 1 167 ? 37.133 3.878 -46.752 1.00 43.97 167 PRO A C 1
ATOM 1287 O O . PRO A 1 167 ? 36.451 4.890 -46.932 1.00 43.97 167 PRO A O 1
ATOM 1290 N N . LEU A 1 168 ? 38.438 3.921 -46.481 1.00 46.31 168 LEU A N 1
ATOM 1291 C CA . LEU A 1 168 ? 39.282 4.975 -47.013 1.00 46.31 168 LEU A CA 1
ATOM 1292 C C . LEU A 1 168 ? 39.034 4.976 -48.527 1.00 46.31 168 LEU A C 1
ATOM 1294 O O . LEU A 1 168 ? 39.732 4.315 -49.293 1.00 46.31 168 LEU A O 1
ATOM 1298 N N . GLN A 1 169 ? 38.023 5.719 -48.982 1.00 43.56 169 GLN A N 1
ATOM 1299 C CA . GLN A 1 169 ? 37.972 6.239 -50.341 1.00 43.56 169 GLN A CA 1
ATOM 1300 C C . GLN A 1 169 ? 39.058 7.310 -50.453 1.00 43.56 169 GLN A C 1
ATOM 1302 O O . GLN A 1 169 ? 38.806 8.486 -50.681 1.00 43.56 169 GLN A O 1
ATOM 1307 N N . SER A 1 170 ? 40.301 6.885 -50.268 1.00 48.00 170 SER A N 1
ATOM 1308 C CA . SER A 1 170 ? 41.473 7.551 -50.780 1.00 48.00 170 SER A CA 1
ATOM 1309 C C . SER A 1 170 ? 41.788 6.889 -52.115 1.00 48.00 170 SER A C 1
ATOM 1311 O O . SER A 1 170 ? 42.664 6.035 -52.199 1.00 48.00 170 SER A O 1
ATOM 1313 N N . GLN A 1 171 ? 41.067 7.281 -53.166 1.00 37.56 171 GLN A N 1
ATOM 1314 C CA . GLN A 1 171 ? 41.677 7.365 -54.487 1.00 37.56 171 GLN A CA 1
ATOM 1315 C C . GLN A 1 171 ? 41.358 8.726 -55.099 1.00 37.56 171 GLN A C 1
ATOM 1317 O O . GLN A 1 171 ? 40.230 9.036 -55.462 1.00 37.56 171 GLN A O 1
ATOM 1322 N N . ALA A 1 172 ? 42.416 9.536 -55.088 1.00 43.25 172 ALA A N 1
ATOM 1323 C CA . ALA A 1 172 ? 42.730 10.668 -55.943 1.00 43.25 172 ALA A CA 1
ATOM 1324 C C . ALA A 1 172 ? 41.712 10.979 -57.054 1.00 43.25 172 ALA A C 1
ATOM 1326 O O . ALA A 1 172 ? 41.592 10.254 -58.036 1.00 43.25 172 ALA A O 1
ATOM 1327 N N . GLY A 1 173 ? 41.066 12.136 -56.929 1.00 37.66 173 GLY A N 1
ATOM 1328 C CA . GLY A 1 173 ? 40.225 12.705 -57.974 1.00 37.66 173 GLY A CA 1
ATOM 1329 C C . GLY A 1 173 ? 39.366 13.829 -57.420 1.00 37.66 173 GLY A C 1
ATOM 1330 O O . GLY A 1 173 ? 38.226 13.600 -57.057 1.00 37.66 173 GLY A O 1
ATOM 1331 N N . GLN A 1 174 ? 39.980 15.004 -57.270 1.00 45.31 174 GLN A N 1
ATOM 1332 C CA . GLN A 1 174 ? 39.381 16.336 -57.115 1.00 45.31 174 GLN A CA 1
ATOM 1333 C C . GLN A 1 174 ? 37.870 16.404 -56.796 1.00 45.31 174 GLN A C 1
ATOM 1335 O O . GLN A 1 174 ? 37.026 16.183 -57.657 1.00 45.31 174 GLN A O 1
ATOM 1340 N N . GLY A 1 175 ? 37.553 16.882 -55.587 1.00 44.81 175 GLY A N 1
ATOM 1341 C CA . GLY A 1 175 ? 36.334 17.663 -55.362 1.00 44.81 175 GLY A CA 1
ATOM 1342 C C . GLY A 1 175 ? 35.077 16.897 -54.962 1.00 44.81 175 GLY A C 1
ATOM 1343 O O . GLY A 1 175 ? 34.010 17.176 -55.494 1.00 44.81 175 GLY A O 1
ATOM 1344 N N . ARG A 1 176 ? 35.147 16.021 -53.955 1.00 45.06 176 ARG A N 1
ATOM 1345 C CA . ARG A 1 176 ? 33.944 15.672 -53.190 1.00 45.06 176 ARG A CA 1
ATOM 1346 C C . ARG A 1 176 ? 33.716 16.768 -52.150 1.00 45.06 176 ARG A C 1
ATOM 1348 O O . ARG A 1 176 ? 34.332 16.764 -51.090 1.00 45.06 176 ARG A O 1
ATOM 1355 N N . THR A 1 177 ? 32.952 17.791 -52.532 1.00 58.38 177 THR A N 1
ATOM 1356 C CA . THR A 1 177 ? 32.730 18.999 -51.720 1.00 58.38 177 THR A CA 1
ATOM 1357 C C . THR A 1 177 ? 32.231 18.638 -50.321 1.00 58.38 177 THR A C 1
ATOM 1359 O O . THR A 1 177 ? 31.442 17.704 -50.188 1.00 58.38 177 THR A O 1
ATOM 1362 N N . GLU A 1 178 ? 32.632 19.399 -49.296 1.00 52.09 178 GLU A N 1
ATOM 1363 C CA . GLU A 1 178 ? 32.172 19.281 -47.895 1.00 52.09 178 GLU A CA 1
ATOM 1364 C C . GLU A 1 178 ? 30.648 19.088 -47.764 1.00 52.09 178 GLU A C 1
ATOM 1366 O O . GLU A 1 178 ? 30.162 18.482 -46.811 1.00 52.09 178 GLU A O 1
ATOM 1371 N N . THR A 1 179 ? 29.890 19.571 -48.748 1.00 43.81 179 THR A N 1
ATOM 1372 C CA . THR A 1 179 ? 28.447 19.400 -48.907 1.00 43.81 179 THR A CA 1
ATOM 1373 C C . THR A 1 179 ? 27.998 17.935 -49.002 1.00 43.81 179 THR A C 1
ATOM 1375 O O . THR A 1 179 ? 26.967 17.604 -48.427 1.00 43.81 179 THR A O 1
ATOM 1378 N N . GLU A 1 180 ? 28.747 17.038 -49.655 1.00 49.06 180 GLU A N 1
ATOM 1379 C CA . GLU A 1 180 ? 28.380 15.61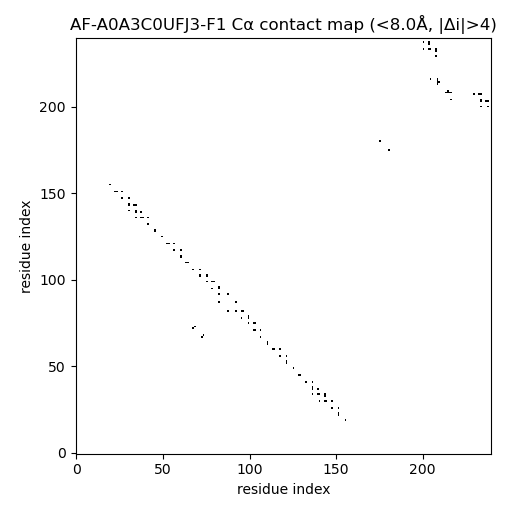3 -49.779 1.00 49.06 180 GLU A CA 1
ATOM 1380 C C . GLU A 1 180 ? 28.647 14.831 -48.486 1.00 49.06 180 GLU A C 1
ATOM 1382 O O . GLU A 1 180 ? 27.833 13.998 -48.089 1.00 49.06 180 GLU A O 1
ATOM 1387 N N . GLN A 1 181 ? 29.735 15.141 -47.773 1.00 53.59 181 GLN A N 1
ATOM 1388 C CA . GLN A 1 181 ? 29.986 14.570 -46.443 1.00 53.59 181 GLN A CA 1
ATOM 1389 C C . GLN A 1 181 ? 28.982 15.095 -45.413 1.00 53.59 181 GLN A C 1
ATOM 1391 O O . GLN A 1 181 ? 28.434 14.312 -44.637 1.00 53.59 181 GLN A O 1
ATOM 1396 N N . LYS A 1 182 ? 28.656 16.394 -45.457 1.00 52.69 182 LYS A N 1
ATOM 1397 C CA . LYS A 1 182 ? 27.565 16.966 -44.655 1.00 52.69 182 LYS A CA 1
ATOM 1398 C C . LYS A 1 182 ? 26.212 16.359 -45.009 1.00 52.69 182 LYS A C 1
ATOM 1400 O O . LYS A 1 182 ? 25.401 16.187 -44.109 1.00 52.69 182 LYS A O 1
ATOM 1405 N N . ALA A 1 183 ? 25.955 16.024 -46.274 1.00 52.28 183 ALA A N 1
ATOM 1406 C CA . ALA A 1 183 ? 24.713 15.376 -46.687 1.00 52.28 183 ALA A CA 1
ATOM 1407 C C . ALA A 1 183 ? 24.619 13.934 -46.171 1.00 52.28 183 ALA A C 1
ATOM 1409 O O . ALA A 1 183 ? 23.560 13.537 -45.699 1.00 52.28 183 ALA A O 1
ATOM 1410 N N . ALA A 1 184 ? 25.717 13.174 -46.192 1.00 55.25 184 ALA A N 1
ATOM 1411 C CA . ALA A 1 184 ? 25.752 11.817 -45.650 1.00 55.25 184 ALA A CA 1
ATOM 1412 C C . ALA A 1 184 ? 25.584 11.798 -44.120 1.00 55.25 184 ALA A C 1
ATOM 1414 O O . ALA A 1 184 ? 24.781 11.023 -43.602 1.00 55.25 184 ALA A O 1
ATOM 1415 N N . LEU A 1 185 ? 26.274 12.695 -43.406 1.00 56.09 185 LEU A N 1
ATOM 1416 C CA . LEU A 1 185 ? 26.123 12.856 -41.956 1.00 56.09 185 LEU A CA 1
ATOM 1417 C C . LEU A 1 185 ? 24.718 13.332 -41.586 1.00 56.09 185 LEU A C 1
ATOM 1419 O O . LEU A 1 185 ? 24.072 12.703 -40.756 1.00 56.09 185 LEU A O 1
ATOM 1423 N N . LYS A 1 186 ? 24.188 14.351 -42.275 1.00 52.00 186 LYS A N 1
ATOM 1424 C CA . LYS A 1 186 ? 22.796 14.779 -42.083 1.00 52.00 186 LYS A CA 1
ATOM 1425 C C . LYS A 1 186 ? 21.807 13.675 -42.405 1.00 52.00 186 LYS A C 1
ATOM 1427 O O . LYS A 1 186 ? 20.813 13.562 -41.713 1.00 52.00 186 LYS A O 1
ATOM 1432 N N . SER A 1 187 ? 22.042 12.857 -43.428 1.00 50.69 187 SER A N 1
ATOM 1433 C CA . SER A 1 187 ? 21.154 11.735 -43.746 1.00 50.69 187 SER A CA 1
ATOM 1434 C C . SER A 1 187 ? 21.141 10.699 -42.622 1.00 50.69 187 SER A C 1
ATOM 1436 O O . SER A 1 187 ? 20.094 10.123 -42.333 1.00 50.69 187 SER A O 1
ATOM 1438 N N . GLN A 1 188 ? 22.284 10.471 -41.974 1.00 53.47 188 GLN A N 1
ATOM 1439 C CA . GLN A 1 188 ? 22.394 9.558 -40.842 1.00 53.47 188 GLN A CA 1
ATOM 1440 C C . GLN A 1 188 ? 21.755 10.149 -39.579 1.00 53.47 188 GLN A C 1
ATOM 1442 O O . GLN A 1 188 ? 20.975 9.461 -38.925 1.00 53.47 188 GLN A O 1
ATOM 1447 N N . GLU A 1 189 ? 21.988 11.432 -39.296 1.00 50.69 189 GLU A N 1
ATOM 1448 C CA . GLU A 1 189 ? 21.293 12.168 -38.234 1.00 50.69 189 GLU A CA 1
ATOM 1449 C C . GLU A 1 189 ? 19.781 12.166 -38.461 1.00 50.69 189 GLU A C 1
ATOM 1451 O O . GLU A 1 189 ? 19.044 11.858 -37.537 1.00 50.69 189 GLU A O 1
ATOM 1456 N N . ILE A 1 190 ? 19.312 12.419 -39.687 1.00 56.62 190 ILE A N 1
ATOM 1457 C CA . ILE A 1 190 ? 17.890 12.376 -40.057 1.00 56.62 190 ILE A CA 1
ATOM 1458 C C . ILE A 1 1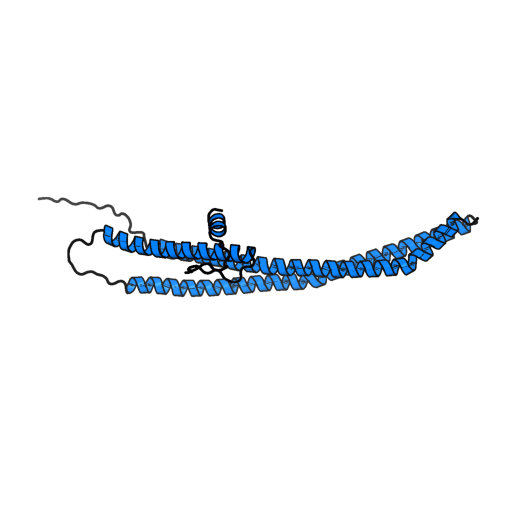90 ? 17.312 10.982 -39.818 1.00 56.62 190 ILE A C 1
ATOM 1460 O O . ILE A 1 190 ? 16.199 10.889 -39.320 1.00 56.62 190 ILE A O 1
ATOM 1464 N N . THR A 1 191 ? 18.055 9.913 -40.117 1.00 57.81 191 THR A N 1
ATOM 1465 C CA . THR A 1 191 ? 17.580 8.535 -39.896 1.00 57.81 191 THR A CA 1
ATOM 1466 C C . THR A 1 191 ? 17.436 8.239 -38.405 1.00 57.81 191 THR A C 1
ATOM 1468 O O . THR A 1 191 ? 16.396 7.762 -37.968 1.00 57.81 191 THR A O 1
ATOM 1471 N N . VAL A 1 192 ? 18.439 8.597 -37.599 1.00 61.34 192 VAL A N 1
ATOM 1472 C CA . VAL A 1 192 ? 18.389 8.414 -36.140 1.00 61.34 192 VAL A CA 1
ATOM 1473 C C . VAL A 1 192 ? 17.292 9.279 -35.518 1.00 61.34 192 VAL A C 1
ATOM 1475 O O . VAL A 1 192 ? 16.548 8.812 -34.661 1.00 61.34 192 VAL A O 1
ATOM 1478 N N . LEU A 1 193 ? 17.147 10.526 -35.972 1.00 59.31 193 LEU A N 1
ATOM 1479 C CA . LEU A 1 193 ? 16.083 11.417 -35.519 1.00 59.31 193 LEU A CA 1
ATOM 1480 C C . LEU A 1 193 ? 14.708 10.858 -35.900 1.00 59.31 193 LEU A C 1
ATOM 1482 O O . LEU A 1 193 ? 13.784 10.917 -35.097 1.00 59.31 193 LEU A O 1
ATOM 1486 N N . GLN A 1 194 ? 14.577 10.294 -37.101 1.00 57.66 194 GLN A N 1
ATOM 1487 C CA . GLN A 1 194 ? 13.349 9.674 -37.585 1.00 57.66 194 GLN A CA 1
ATOM 1488 C C . GLN A 1 194 ? 12.988 8.436 -36.759 1.00 57.66 194 GLN A C 1
ATOM 1490 O O . GLN A 1 194 ? 11.829 8.300 -36.374 1.00 57.66 194 GLN A O 1
ATOM 1495 N N . ASP A 1 195 ? 13.961 7.595 -36.412 1.00 67.06 195 ASP A N 1
ATOM 1496 C CA . ASP A 1 195 ? 13.747 6.436 -35.540 1.00 67.06 195 ASP A CA 1
ATOM 1497 C C . ASP A 1 195 ? 13.352 6.862 -34.119 1.00 67.06 195 ASP A C 1
ATOM 1499 O O . ASP A 1 195 ? 12.431 6.289 -33.533 1.00 67.06 195 ASP A O 1
ATOM 1503 N N . CYS A 1 196 ? 13.979 7.912 -33.578 1.00 66.19 196 CYS A N 1
ATOM 1504 C CA . CYS A 1 196 ? 13.597 8.493 -32.290 1.00 66.19 196 CYS A CA 1
ATOM 1505 C C . CYS A 1 196 ? 12.176 9.074 -32.318 1.00 66.19 196 CYS A C 1
ATOM 1507 O O . CYS A 1 196 ? 11.404 8.831 -31.395 1.00 66.19 196 CYS A O 1
ATOM 1509 N N . ILE A 1 197 ? 11.807 9.792 -33.383 1.00 69.44 197 ILE A N 1
ATOM 1510 C CA . ILE A 1 197 ? 10.454 10.337 -33.565 1.00 69.44 197 ILE A CA 1
ATOM 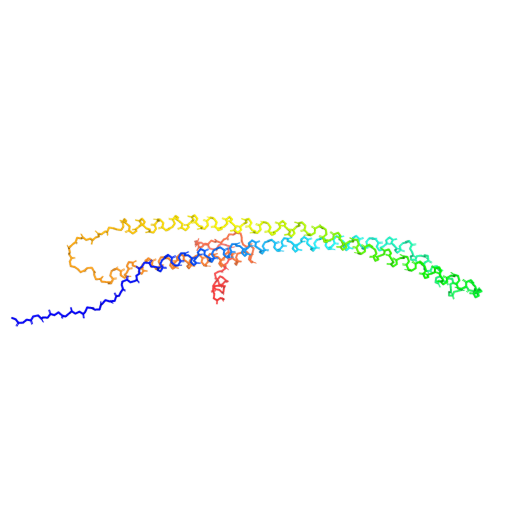1511 C C . ILE A 1 197 ? 9.432 9.202 -33.674 1.00 69.44 197 ILE A C 1
ATOM 1513 O O . ILE A 1 197 ? 8.384 9.259 -33.037 1.00 69.44 197 ILE A O 1
ATOM 1517 N N . ILE A 1 198 ? 9.724 8.150 -34.444 1.00 75.19 198 ILE A N 1
ATOM 1518 C CA . ILE A 1 198 ? 8.831 6.993 -34.573 1.00 75.19 198 ILE A CA 1
ATOM 1519 C C . ILE A 1 198 ? 8.661 6.294 -33.225 1.00 75.19 198 ILE A C 1
ATOM 1521 O O . ILE A 1 198 ? 7.539 5.925 -32.879 1.00 75.19 198 ILE A O 1
ATOM 1525 N N . LYS A 1 199 ? 9.736 6.145 -32.448 1.00 78.06 199 LYS A N 1
ATOM 1526 C CA . LYS A 1 199 ? 9.673 5.530 -31.121 1.00 78.06 199 LYS A CA 1
ATOM 1527 C C . LYS A 1 199 ? 8.862 6.368 -30.130 1.00 78.06 199 LYS A C 1
ATOM 1529 O O . LYS A 1 199 ? 8.012 5.814 -29.444 1.00 78.06 199 LYS A O 1
ATOM 1534 N N . ASP A 1 200 ? 9.035 7.689 -30.118 1.00 73.50 200 ASP A N 1
ATOM 1535 C CA . ASP A 1 200 ? 8.230 8.586 -29.274 1.00 73.50 200 ASP A CA 1
ATOM 1536 C C . ASP A 1 200 ? 6.739 8.549 -29.657 1.00 73.50 200 ASP A C 1
ATOM 1538 O O . ASP A 1 200 ? 5.859 8.453 -28.798 1.00 73.50 200 ASP A O 1
ATOM 1542 N N . ILE A 1 201 ? 6.438 8.518 -30.962 1.00 79.69 201 ILE A N 1
ATOM 1543 C CA . ILE A 1 201 ? 5.069 8.321 -31.455 1.00 79.69 201 ILE A CA 1
ATOM 1544 C C . ILE A 1 201 ? 4.521 6.968 -30.987 1.00 79.69 201 ILE A C 1
ATOM 1546 O O . ILE A 1 201 ? 3.367 6.908 -30.563 1.00 79.69 201 ILE A O 1
ATOM 1550 N N . GLN A 1 202 ? 5.310 5.891 -31.034 1.00 80.19 202 GLN A N 1
ATOM 1551 C CA . GLN A 1 202 ? 4.893 4.561 -30.575 1.00 80.19 202 GLN A CA 1
ATOM 1552 C C . GLN A 1 202 ? 4.615 4.532 -29.071 1.00 80.19 202 GLN A C 1
ATOM 1554 O O . GLN A 1 202 ? 3.567 4.025 -28.672 1.00 80.19 202 GLN A O 1
ATOM 1559 N N . ASP A 1 203 ? 5.483 5.123 -28.254 1.00 79.75 203 ASP A N 1
ATOM 1560 C CA . ASP A 1 203 ? 5.329 5.161 -26.797 1.00 79.75 203 ASP A CA 1
ATOM 1561 C C . ASP A 1 203 ? 4.074 5.955 -26.395 1.00 79.75 203 ASP A C 1
ATOM 1563 O O . ASP A 1 203 ? 3.253 5.497 -25.592 1.00 79.75 203 ASP A O 1
ATOM 1567 N N . LYS A 1 204 ? 3.848 7.115 -27.022 1.00 83.69 204 LYS A N 1
ATOM 1568 C CA . LYS A 1 204 ? 2.643 7.927 -26.789 1.00 83.69 204 LYS A CA 1
ATOM 1569 C C . LYS A 1 204 ? 1.382 7.262 -27.344 1.00 83.69 204 LYS A C 1
ATOM 1571 O O . LYS A 1 204 ? 0.325 7.332 -26.721 1.00 83.69 204 LYS A O 1
ATOM 1576 N N . THR A 1 205 ? 1.486 6.550 -28.464 1.00 82.19 205 THR A N 1
ATOM 1577 C CA . THR A 1 205 ? 0.383 5.741 -29.005 1.00 82.19 205 THR A CA 1
ATOM 1578 C C . THR A 1 205 ? 0.027 4.589 -28.068 1.00 82.19 205 THR A C 1
ATOM 1580 O O . THR A 1 205 ? -1.155 4.366 -27.818 1.00 82.19 205 THR A O 1
ATOM 1583 N N . ALA A 1 206 ? 1.018 3.898 -27.499 1.00 79.19 206 ALA A N 1
ATOM 1584 C CA . ALA A 1 206 ? 0.807 2.823 -26.531 1.00 79.19 206 ALA A CA 1
ATOM 1585 C C . ALA A 1 206 ? 0.121 3.338 -25.259 1.00 79.19 206 ALA A C 1
ATOM 1587 O O . ALA A 1 206 ? -0.801 2.700 -24.748 1.00 79.19 206 ALA A O 1
ATOM 1588 N N . LYS A 1 207 ? 0.502 4.533 -24.794 1.00 82.50 207 LYS A N 1
ATOM 1589 C CA . LYS A 1 207 ? -0.163 5.208 -23.676 1.00 82.50 207 LYS A CA 1
ATOM 1590 C C . LYS A 1 207 ? -1.642 5.496 -23.969 1.00 82.50 207 LYS A C 1
ATOM 1592 O O . LYS A 1 207 ? -2.502 5.100 -23.188 1.00 82.50 207 LYS A O 1
ATOM 1597 N N . ILE A 1 208 ? -1.954 6.118 -25.110 1.00 83.75 208 ILE A N 1
ATOM 1598 C CA . ILE A 1 208 ? -3.343 6.419 -25.505 1.00 83.75 208 ILE A CA 1
ATOM 1599 C C . ILE A 1 208 ? -4.158 5.138 -25.750 1.00 83.75 208 ILE A C 1
ATOM 1601 O O . ILE A 1 208 ? -5.342 5.086 -25.413 1.00 83.75 208 ILE A O 1
ATOM 1605 N N . ALA A 1 209 ? -3.538 4.089 -26.296 1.00 82.94 209 ALA A N 1
ATOM 1606 C CA . ALA A 1 209 ? -4.175 2.788 -26.476 1.00 82.94 209 ALA A CA 1
ATOM 1607 C C . ALA A 1 209 ? -4.568 2.163 -25.129 1.00 82.94 209 ALA A C 1
ATOM 1609 O O . ALA A 1 209 ? -5.707 1.722 -24.976 1.00 82.94 209 ALA A O 1
ATOM 1610 N N . ALA A 1 210 ? -3.682 2.212 -24.128 1.00 79.06 210 ALA A N 1
ATOM 1611 C CA . ALA A 1 210 ? -3.978 1.747 -22.775 1.00 79.06 210 ALA A CA 1
ATOM 1612 C C . ALA A 1 210 ? -5.109 2.561 -22.118 1.00 79.06 210 ALA A C 1
ATOM 1614 O O . ALA A 1 210 ? -6.046 1.983 -21.569 1.00 79.06 210 ALA A O 1
ATOM 1615 N N . GLU A 1 211 ? -5.078 3.893 -22.236 1.00 84.38 211 GLU A N 1
ATOM 1616 C CA . GLU A 1 211 ? -6.118 4.781 -21.691 1.00 84.38 211 GLU A CA 1
ATOM 1617 C C . GLU A 1 211 ? -7.500 4.536 -22.315 1.00 84.38 211 GLU A C 1
ATOM 1619 O O . GLU A 1 211 ? -8.522 4.681 -21.643 1.00 84.38 211 GLU A O 1
ATOM 1624 N N . ARG A 1 212 ? -7.550 4.138 -23.592 1.00 81.75 212 ARG A N 1
ATOM 1625 C CA . ARG A 1 212 ? -8.800 3.857 -24.316 1.00 81.75 212 ARG A CA 1
ATOM 1626 C C . ARG A 1 212 ? -9.150 2.374 -24.415 1.00 81.75 212 ARG A C 1
ATOM 1628 O O . ARG A 1 212 ? -10.096 2.035 -25.122 1.00 81.75 212 ARG A O 1
ATOM 1635 N N . SER A 1 213 ? -8.430 1.508 -23.696 1.00 84.69 213 SER A N 1
ATOM 1636 C CA . SER A 1 213 ? -8.630 0.049 -23.707 1.00 84.69 213 SER A CA 1
ATOM 1637 C C . SER A 1 213 ? -8.599 -0.556 -25.121 1.00 84.69 213 SER A C 1
ATOM 1639 O O . SER A 1 213 ? -9.385 -1.442 -25.451 1.00 84.69 213 SER A O 1
ATOM 1641 N N . LEU A 1 214 ? -7.702 -0.052 -25.971 1.00 81.62 214 LEU A N 1
ATOM 1642 C CA . LEU A 1 214 ? -7.462 -0.566 -27.317 1.00 81.62 214 LEU A CA 1
ATOM 1643 C C . LEU A 1 214 ? -6.357 -1.624 -27.270 1.00 81.62 214 LEU A C 1
ATOM 1645 O O . LEU A 1 214 ? -5.260 -1.364 -26.784 1.00 81.62 214 LEU A O 1
ATOM 1649 N N . GLU A 1 215 ? -6.641 -2.807 -27.810 1.00 77.81 215 GLU A N 1
ATOM 1650 C CA . GLU A 1 215 ? -5.712 -3.945 -27.797 1.00 77.81 215 GLU A CA 1
ATOM 1651 C C . GLU A 1 215 ? -4.643 -3.855 -28.901 1.00 77.81 215 GLU A C 1
ATOM 1653 O O . GLU A 1 215 ? -3.524 -4.335 -28.734 1.00 77.81 215 GLU A O 1
ATOM 1658 N N . ALA A 1 216 ? -4.963 -3.204 -30.024 1.00 74.25 216 ALA A N 1
ATOM 1659 C CA . ALA A 1 216 ? -4.043 -3.021 -31.140 1.00 74.25 216 ALA A CA 1
ATOM 1660 C C . ALA A 1 216 ? -4.304 -1.704 -31.883 1.00 74.25 216 ALA A C 1
ATOM 1662 O O . ALA A 1 216 ? -5.452 -1.312 -32.098 1.00 74.25 216 ALA A O 1
ATOM 1663 N N . VAL A 1 217 ? -3.227 -1.049 -32.324 1.00 79.19 217 VAL A N 1
ATOM 1664 C CA . VAL A 1 217 ? -3.270 0.163 -33.155 1.00 79.19 217 VAL A CA 1
ATOM 1665 C C . VAL A 1 217 ? -2.590 -0.123 -34.492 1.00 79.19 217 VAL A C 1
ATOM 1667 O O . VAL A 1 217 ? -1.462 -0.611 -34.535 1.00 79.19 217 VAL A O 1
ATOM 1670 N N . LEU A 1 218 ? -3.278 0.183 -35.593 1.00 78.38 218 LEU A N 1
ATOM 1671 C CA . LEU A 1 218 ? -2.795 -0.054 -36.954 1.00 78.38 218 LEU A CA 1
ATOM 1672 C C . LEU A 1 218 ? -2.304 1.259 -37.573 1.00 78.38 218 LEU A C 1
ATOM 1674 O O . LEU A 1 218 ? -3.091 2.175 -37.789 1.00 78.38 218 LEU A O 1
ATOM 1678 N N . GLY A 1 219 ? -1.007 1.337 -37.885 1.00 70.50 219 GLY A N 1
ATOM 1679 C CA . GLY A 1 219 ? -0.388 2.554 -38.430 1.00 70.50 219 GLY A CA 1
ATOM 1680 C C . GLY A 1 219 ? -0.696 2.841 -39.906 1.00 70.50 219 GLY A C 1
ATOM 1681 O O . GLY A 1 219 ? -0.584 3.982 -40.341 1.00 70.50 219 GLY A O 1
ATOM 1682 N N . VAL A 1 220 ? -1.092 1.832 -40.689 1.00 66.50 220 VAL A N 1
ATOM 1683 C CA . VAL A 1 220 ? -1.473 1.984 -42.103 1.00 66.50 220 VAL A CA 1
ATOM 1684 C C . VAL A 1 220 ? -2.710 1.133 -42.372 1.00 66.50 220 VAL A C 1
ATOM 1686 O O . VAL A 1 220 ? -2.682 -0.079 -42.166 1.00 66.50 220 VAL A O 1
ATOM 1689 N N . TYR A 1 221 ? -3.789 1.748 -42.857 1.00 65.75 221 TYR A N 1
ATOM 1690 C CA . TYR A 1 221 ? -5.031 1.055 -43.209 1.00 65.75 221 TYR A CA 1
ATOM 1691 C C . TYR A 1 221 ? -5.564 1.540 -44.565 1.00 65.75 221 TYR A C 1
ATOM 1693 O O . TYR A 1 221 ? -5.339 2.681 -44.959 1.00 65.75 221 TYR A O 1
ATOM 1701 N N . LYS A 1 222 ? -6.247 0.659 -45.313 1.00 56.16 222 LYS A N 1
ATOM 1702 C CA . LYS A 1 222 ? -6.755 0.965 -46.668 1.00 56.16 222 LYS A CA 1
ATOM 1703 C C . LYS A 1 222 ? -8.234 1.354 -46.721 1.00 56.16 222 LYS A C 1
ATOM 1705 O O . LYS A 1 222 ? -8.613 2.083 -47.629 1.00 56.16 222 LYS A O 1
ATOM 1710 N N . VAL A 1 223 ? -9.065 0.886 -45.788 1.00 54.72 223 VAL A N 1
ATOM 1711 C CA . VAL A 1 223 ? -10.487 1.263 -45.698 1.00 54.72 223 VAL A CA 1
ATOM 1712 C C . VAL A 1 223 ? -10.914 1.219 -44.232 1.00 54.72 223 VAL A C 1
ATOM 1714 O O . VAL A 1 223 ? -10.656 0.225 -43.555 1.00 54.72 223 VAL A O 1
ATOM 1717 N N . ASN A 1 224 ? -11.541 2.290 -43.741 1.00 53.62 224 ASN A N 1
ATOM 1718 C CA . ASN A 1 224 ? -12.041 2.366 -42.371 1.00 53.62 224 ASN A CA 1
ATOM 1719 C C . ASN A 1 224 ? -13.493 1.875 -42.332 1.00 53.62 224 ASN A C 1
ATOM 1721 O O . ASN A 1 224 ? -14.387 2.583 -42.789 1.00 53.62 224 ASN A O 1
ATOM 1725 N N . VAL A 1 225 ? -13.724 0.651 -41.855 1.00 59.47 225 VAL A N 1
ATOM 1726 C CA . VAL A 1 225 ? -15.078 0.064 -41.832 1.00 59.47 225 VAL A CA 1
ATOM 1727 C C . VAL A 1 225 ? -15.696 0.105 -40.427 1.00 59.47 225 VAL A C 1
ATOM 1729 O O . VAL A 1 225 ? -16.915 0.040 -40.309 1.00 59.47 225 VAL A O 1
ATOM 1732 N N . SER A 1 226 ? -14.885 0.283 -39.372 1.00 63.91 226 SER A N 1
ATOM 1733 C CA . SER A 1 226 ? -15.354 0.377 -37.974 1.00 63.91 226 SER A CA 1
ATOM 1734 C C . SER A 1 226 ? -14.248 0.689 -36.940 1.00 63.91 226 SER A C 1
ATOM 1736 O O . SER A 1 226 ? -14.423 0.381 -35.762 1.00 63.91 226 SER A O 1
ATOM 1738 N N . ALA A 1 227 ? -13.091 1.242 -37.334 1.00 70.50 227 ALA A N 1
ATOM 1739 C CA . ALA A 1 227 ? -11.988 1.512 -36.403 1.00 70.50 227 ALA A CA 1
ATOM 1740 C C . ALA A 1 227 ? -12.104 2.908 -35.764 1.00 70.50 227 ALA A C 1
ATOM 1742 O O . ALA A 1 227 ? -12.515 3.873 -36.413 1.00 70.50 227 ALA A O 1
ATOM 1743 N N . VAL A 1 228 ? -11.718 3.011 -34.489 1.00 71.88 228 VAL A N 1
ATOM 1744 C CA . VAL A 1 228 ? -11.657 4.284 -33.757 1.00 71.88 228 VAL A CA 1
ATOM 1745 C C . VAL A 1 228 ? -10.367 5.008 -34.127 1.00 71.88 228 VAL A C 1
ATOM 1747 O O . VAL A 1 228 ? -9.276 4.491 -33.891 1.00 71.88 228 VAL A O 1
ATOM 1750 N N . ASP A 1 229 ? -10.498 6.205 -34.695 1.00 80.75 229 ASP A N 1
ATOM 1751 C CA . ASP A 1 229 ? -9.361 7.073 -34.989 1.00 80.75 229 ASP A CA 1
ATOM 1752 C C . ASP A 1 229 ? -8.838 7.715 -33.692 1.00 80.75 229 ASP A C 1
ATOM 1754 O O . ASP A 1 229 ? -9.598 8.307 -32.919 1.00 80.75 229 ASP A O 1
ATOM 1758 N N . ILE A 1 230 ? -7.537 7.563 -33.437 1.00 83.12 230 ILE A N 1
ATOM 1759 C CA . ILE A 1 230 ? -6.849 8.116 -32.264 1.00 83.12 230 ILE A CA 1
ATOM 1760 C C . ILE A 1 230 ? -5.769 9.139 -32.633 1.00 83.12 230 ILE A C 1
ATOM 1762 O O . ILE A 1 230 ? -5.048 9.598 -31.746 1.00 83.12 230 ILE A O 1
ATOM 1766 N N . THR A 1 231 ? -5.645 9.522 -33.907 1.00 80.50 231 THR A N 1
ATOM 1767 C CA . THR A 1 231 ? -4.573 10.398 -34.394 1.00 80.50 231 THR A CA 1
ATOM 1768 C C . THR A 1 231 ? -4.550 11.736 -33.656 1.00 80.50 231 THR A C 1
ATOM 1770 O O . THR A 1 231 ? -3.495 12.138 -33.167 1.00 80.50 231 THR A O 1
ATOM 1773 N N . ASP A 1 232 ? -5.701 12.382 -33.463 1.00 82.56 232 ASP A N 1
ATOM 1774 C CA . ASP A 1 232 ? -5.771 13.662 -32.744 1.00 82.56 232 ASP A CA 1
ATOM 1775 C C . ASP A 1 232 ? -5.379 13.538 -31.264 1.00 82.56 232 ASP A C 1
ATOM 1777 O O . ASP A 1 232 ? -4.738 14.431 -30.706 1.00 82.56 232 ASP A O 1
ATOM 1781 N N . ALA A 1 233 ? -5.718 12.413 -30.625 1.00 81.62 233 ALA A N 1
ATOM 1782 C CA . ALA A 1 233 ? -5.374 12.154 -29.229 1.00 81.62 233 ALA A CA 1
ATOM 1783 C C . ALA A 1 233 ? -3.865 11.929 -29.055 1.00 81.62 233 ALA A C 1
ATOM 1785 O O . ALA A 1 233 ? -3.262 12.475 -28.131 1.00 81.62 233 ALA A O 1
ATOM 1786 N N . VAL A 1 234 ? -3.242 11.191 -29.978 1.00 80.81 234 VAL A N 1
ATOM 1787 C CA . VAL A 1 234 ? -1.787 10.997 -29.997 1.00 80.81 234 VAL A CA 1
ATOM 1788 C C . VAL A 1 234 ? -1.071 12.323 -30.280 1.00 80.81 234 VAL A C 1
ATOM 1790 O O . VAL A 1 234 ? -0.111 12.649 -29.587 1.00 80.81 234 VAL A O 1
ATOM 1793 N N . ILE A 1 235 ? -1.566 13.147 -31.213 1.00 79.75 235 ILE A N 1
ATOM 1794 C CA . ILE A 1 235 ? -1.000 14.481 -31.488 1.00 79.75 235 ILE A CA 1
ATOM 1795 C C . ILE A 1 235 ? -1.078 15.390 -30.254 1.00 79.75 235 ILE A C 1
ATOM 1797 O O . ILE A 1 235 ? -0.125 16.118 -29.969 1.00 79.75 235 ILE A O 1
ATOM 1801 N N . ALA A 1 236 ? -2.191 15.368 -29.517 1.00 82.50 236 ALA A N 1
ATOM 1802 C CA . ALA A 1 236 ? -2.336 16.150 -28.291 1.00 82.50 236 ALA A CA 1
ATOM 1803 C C . ALA A 1 236 ? -1.348 15.705 -27.200 1.00 82.50 236 ALA A C 1
ATOM 1805 O O . ALA A 1 236 ? -0.795 16.548 -26.497 1.00 82.50 236 ALA A O 1
ATOM 1806 N N . GLU A 1 237 ? -1.084 14.402 -27.095 1.00 78.12 237 GLU A N 1
ATOM 1807 C CA . GLU A 1 237 ? -0.144 13.837 -26.122 1.00 78.12 237 GLU A CA 1
ATOM 1808 C C . GLU A 1 237 ? 1.330 14.029 -26.528 1.00 78.12 237 GLU A C 1
ATOM 1810 O O . GLU A 1 237 ? 2.209 14.090 -25.671 1.00 78.12 237 GLU A O 1
ATOM 1815 N N . ILE A 1 238 ? 1.625 14.179 -27.823 1.00 75.38 238 ILE A N 1
ATOM 1816 C CA . ILE A 1 238 ? 2.953 14.588 -28.319 1.00 75.38 238 ILE A CA 1
ATOM 1817 C C . ILE A 1 238 ? 3.250 16.053 -27.979 1.00 75.38 238 ILE A C 1
ATOM 1819 O O . ILE A 1 238 ? 4.396 16.395 -27.712 1.00 75.38 238 ILE A O 1
ATOM 1823 N N . LYS A 1 239 ? 2.229 16.918 -27.982 1.00 75.12 239 LYS A N 1
ATOM 1824 C CA . LYS A 1 239 ? 2.376 18.366 -27.749 1.00 75.12 239 LYS A CA 1
ATOM 1825 C C . LYS A 1 239 ? 2.362 18.785 -26.273 1.00 75.12 239 LYS A C 1
ATOM 1827 O O . LYS A 1 239 ? 2.565 19.969 -26.004 1.00 75.12 239 LYS A O 1
ATOM 1832 N N . LYS A 1 240 ? 2.070 17.862 -25.357 1.00 64.12 240 LYS A N 1
ATOM 1833 C CA . LYS A 1 240 ? 2.203 18.054 -23.907 1.00 64.12 240 LYS A CA 1
ATOM 1834 C C . LYS A 1 240 ? 3.644 17.860 -23.466 1.00 64.12 240 LYS A C 1
ATOM 1836 O O . LYS A 1 240 ? 4.062 18.647 -22.592 1.00 64.12 240 LYS A O 1
#

Radius of gyration: 37.66 Å; Cα contacts (8 Å, |Δi|>4): 64; chains: 1; bounding box: 100×45×107 Å

Solvent-accessible surface area (backbone atoms only — not comparable to full-atom values): 14118 Å² total; per-residue (Å²): 140,82,83,91,77,91,82,75,84,82,73,76,87,84,79,77,60,66,66,59,49,54,50,52,51,52,50,51,49,51,50,52,50,54,48,49,51,52,50,48,53,51,49,52,55,51,50,54,50,51,54,50,51,50,53,54,49,48,52,52,48,54,53,52,50,50,56,47,42,72,67,44,47,60,56,48,49,52,52,56,47,47,74,72,74,49,96,65,54,73,68,57,47,53,52,52,51,52,51,45,52,49,53,53,48,51,53,50,52,52,53,52,51,49,53,53,50,50,54,51,48,52,51,65,61,43,52,61,52,52,54,50,48,54,51,51,52,53,52,48,46,51,52,51,51,53,54,50,51,52,51,48,54,53,52,51,51,49,54,52,47,50,64,69,67,49,74,80,82,78,70,90,74,85,78,85,50,71,66,58,59,50,46,54,51,48,52,51,50,49,49,54,51,48,53,51,51,53,49,51,51,48,54,47,41,51,50,53,27,60,77,67,73,46,93,77,85,79,94,78,82,91,75,87,88,82,75,85,85,53,66,71,60,39,53,54,63,70,74,104

pLDDT: mean 77.44, std 18.33, range [29.73, 97.12]

Mean predicted aligned error: 17.19 Å